Protein AF-A0A8S3TTX9-F1 (afdb_monomer_lite)

Foldseek 3Di:
DVVVVCVVCVVVVNNVVVVVVVVCVVVVVDDCLDQVNLQVVQVVQCLVDQALVPRDRPDVSNLVVLLVLCVVPNCVSVDVQQDDAPDPPPPDDPGHGSVPTDTNTSHDDPCSSVVCPDPPPPPPPPPPDDPVQVVVVVVVVPPFDWDDDPPVQFIDGDPDPVDDGDGPCQPDPPPSNVVSVVVVVVVVLVVVVVVDVVDDPDDPVVVVVSVVVVVVVVVVVVVVVVVVVVVVVVVVVVVD

Structure (mmCIF, N/CA/C/O backbone):
data_AF-A0A8S3TTX9-F1
#
_entry.id   AF-A0A8S3TTX9-F1
#
loop_
_atom_site.group_PDB
_atom_site.id
_atom_site.type_symbol
_atom_site.label_atom_id
_atom_site.label_alt_id
_atom_site.label_comp_id
_atom_site.label_asym_id
_atom_site.label_entity_id
_atom_site.label_seq_id
_atom_site.pdbx_PDB_ins_code
_atom_site.Cartn_x
_atom_site.Cartn_y
_atom_site.Cartn_z
_atom_site.occupancy
_atom_site.B_iso_or_equiv
_atom_site.auth_seq_id
_atom_site.auth_comp_id
_atom_site.auth_asym_id
_atom_site.auth_atom_id
_atom_site.pdbx_PDB_model_num
ATOM 1 N N . MET A 1 1 ? 20.268 -3.077 -21.722 1.00 73.31 1 MET A N 1
ATOM 2 C CA . MET A 1 1 ? 19.425 -2.807 -20.533 1.00 73.31 1 MET A CA 1
ATOM 3 C C . MET A 1 1 ? 18.549 -1.572 -20.687 1.00 73.31 1 MET A C 1
ATOM 5 O O . MET A 1 1 ? 17.348 -1.749 -20.810 1.00 73.31 1 MET A O 1
ATOM 9 N N . LEU A 1 2 ? 19.069 -0.334 -20.688 1.00 87.19 2 LEU A N 1
ATOM 10 C CA . LEU A 1 2 ? 18.192 0.851 -20.776 1.00 87.19 2 LEU A CA 1
ATOM 11 C C . LEU A 1 2 ? 17.358 0.914 -22.079 1.00 87.19 2 LEU A C 1
ATOM 13 O O . LEU A 1 2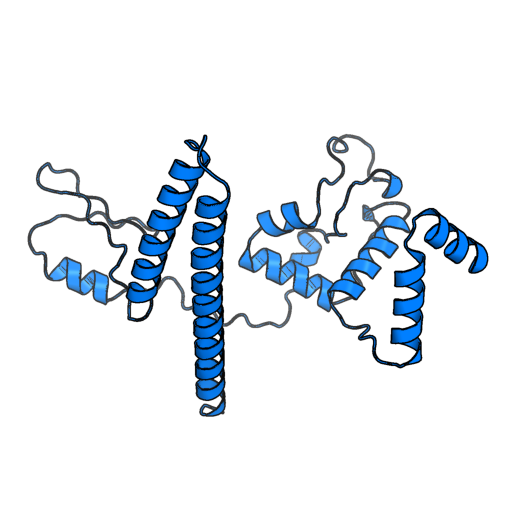 ? 16.161 1.183 -21.982 1.00 87.19 2 LEU A O 1
ATOM 17 N N . PRO A 1 3 ? 17.911 0.598 -23.272 1.00 92.44 3 PRO A N 1
ATOM 18 C CA . PRO A 1 3 ? 17.113 0.524 -24.500 1.00 92.44 3 PRO A CA 1
ATOM 19 C C . PRO A 1 3 ? 15.978 -0.505 -24.419 1.00 92.44 3 PRO A C 1
ATOM 21 O O . PRO A 1 3 ? 14.862 -0.222 -24.849 1.00 92.44 3 PRO A O 1
ATOM 24 N N . ASP A 1 4 ? 16.238 -1.658 -23.799 1.00 94.94 4 ASP A N 1
ATOM 25 C CA . ASP A 1 4 ? 15.260 -2.742 -23.638 1.00 94.94 4 ASP A CA 1
ATOM 26 C C . ASP A 1 4 ? 14.130 -2.338 -22.685 1.00 94.94 4 ASP A C 1
ATOM 28 O O . ASP A 1 4 ? 12.959 -2.595 -22.958 1.00 94.94 4 ASP A O 1
ATOM 32 N N . VAL A 1 5 ? 14.461 -1.629 -21.598 1.00 93.19 5 VAL A N 1
ATOM 33 C CA . VAL A 1 5 ? 13.476 -1.053 -20.671 1.00 93.19 5 VAL A CA 1
ATOM 34 C C . VAL A 1 5 ? 12.604 -0.028 -21.394 1.00 93.19 5 VAL A C 1
ATOM 36 O O . VAL A 1 5 ? 11.379 -0.104 -21.327 1.00 93.19 5 VAL A O 1
ATOM 39 N N . VAL A 1 6 ? 13.208 0.902 -22.139 1.00 94.81 6 VAL A N 1
ATOM 40 C CA . VAL A 1 6 ? 12.460 1.897 -22.924 1.00 94.81 6 VAL A CA 1
ATOM 41 C C . VAL A 1 6 ? 11.546 1.214 -23.943 1.00 94.81 6 VAL A C 1
ATOM 43 O O . VAL A 1 6 ? 10.381 1.595 -24.078 1.00 94.81 6 VAL A O 1
ATOM 46 N N . HIS A 1 7 ? 12.039 0.182 -24.630 1.00 96.06 7 HIS A N 1
ATOM 47 C CA . HIS A 1 7 ? 11.247 -0.597 -25.576 1.00 96.06 7 HIS A CA 1
ATOM 48 C C . HIS A 1 7 ? 10.064 -1.300 -24.891 1.00 96.06 7 HIS A C 1
ATOM 50 O O . HIS A 1 7 ? 8.934 -1.196 -25.370 1.00 96.06 7 HIS A O 1
ATOM 56 N N . ALA A 1 8 ? 10.280 -1.935 -23.735 1.00 96.25 8 ALA A N 1
ATOM 57 C CA . ALA A 1 8 ? 9.222 -2.581 -22.961 1.00 96.25 8 ALA A CA 1
ATOM 58 C C . ALA A 1 8 ? 8.143 -1.583 -22.502 1.00 96.25 8 ALA A C 1
ATOM 60 O O . ALA A 1 8 ? 6.950 -1.853 -22.649 1.00 96.25 8 ALA A O 1
ATOM 61 N N . PHE A 1 9 ? 8.531 -0.404 -22.009 1.00 96.25 9 PHE A N 1
ATOM 62 C CA . PHE A 1 9 ? 7.579 0.640 -21.615 1.00 96.25 9 PHE A CA 1
ATOM 63 C C . PHE A 1 9 ? 6.798 1.202 -22.808 1.00 96.25 9 PHE A C 1
ATOM 65 O O . PHE A 1 9 ? 5.604 1.473 -22.675 1.00 96.25 9 PHE A O 1
ATOM 72 N N . ARG A 1 10 ? 7.429 1.343 -23.983 1.00 96.50 10 ARG A N 1
ATOM 73 C CA . ARG A 1 10 ? 6.728 1.724 -25.222 1.00 96.50 10 ARG A CA 1
ATOM 74 C C . ARG A 1 10 ? 5.710 0.670 -25.639 1.00 96.50 10 ARG A C 1
ATOM 76 O O . ARG A 1 10 ? 4.560 1.020 -25.870 1.00 96.50 10 ARG A O 1
ATOM 83 N N . LYS A 1 11 ? 6.104 -0.607 -25.667 1.00 97.75 11 LYS A N 1
ATOM 84 C CA . LYS A 1 11 ? 5.226 -1.729 -26.040 1.00 97.75 11 LYS A CA 1
ATOM 85 C C . LYS A 1 11 ? 3.969 -1.814 -25.165 1.00 97.75 11 LYS A C 1
ATOM 87 O O . LYS A 1 11 ? 2.925 -2.239 -25.643 1.00 97.75 11 LYS A O 1
ATOM 92 N N . ASN A 1 12 ? 4.066 -1.394 -23.904 1.00 97.06 12 ASN A N 1
ATOM 93 C CA . ASN A 1 12 ? 2.957 -1.408 -22.948 1.00 97.06 12 ASN A CA 1
ATOM 94 C C . ASN A 1 12 ? 2.228 -0.055 -22.812 1.00 97.06 12 ASN A C 1
ATOM 96 O O . ASN A 1 12 ? 1.405 0.088 -21.916 1.00 97.06 12 ASN A O 1
ATOM 100 N N . ASN A 1 13 ? 2.507 0.942 -23.663 1.00 97.12 13 ASN A N 1
ATOM 101 C CA . ASN A 1 13 ? 1.921 2.293 -23.591 1.00 97.12 13 ASN A CA 1
ATOM 102 C C . ASN A 1 13 ? 2.179 3.039 -22.261 1.00 97.12 13 ASN A C 1
ATOM 104 O O . ASN A 1 13 ? 1.403 3.901 -21.859 1.00 97.12 13 ASN A O 1
ATOM 108 N N . LEU A 1 14 ? 3.292 2.741 -21.582 1.00 96.75 14 LEU A N 1
ATOM 109 C CA . LEU A 1 14 ? 3.663 3.339 -20.291 1.00 96.75 14 LEU A CA 1
ATOM 110 C C . LEU A 1 14 ? 4.833 4.328 -20.383 1.00 96.75 14 LEU A C 1
ATOM 112 O O . LEU A 1 14 ? 5.266 4.873 -19.368 1.00 96.75 14 LEU A O 1
ATOM 116 N N . ILE A 1 15 ? 5.364 4.576 -21.584 1.00 96.12 15 ILE A N 1
ATOM 117 C CA . ILE A 1 15 ? 6.576 5.387 -21.776 1.00 96.12 15 ILE A CA 1
ATOM 118 C C . ILE A 1 15 ? 6.457 6.806 -21.207 1.00 96.12 15 ILE A C 1
ATOM 120 O O . ILE A 1 15 ? 7.432 7.328 -20.671 1.00 96.12 15 ILE A O 1
ATOM 124 N N . ILE A 1 16 ? 5.266 7.411 -21.258 1.00 97.31 16 ILE A N 1
ATOM 125 C CA . ILE A 1 16 ? 5.047 8.758 -20.722 1.00 97.31 16 ILE A CA 1
ATOM 126 C C . ILE A 1 16 ? 5.295 8.815 -19.210 1.00 97.31 16 ILE A C 1
ATOM 128 O O . ILE A 1 16 ? 5.949 9.738 -18.734 1.00 97.31 16 ILE A O 1
ATOM 132 N N . TYR A 1 17 ? 4.882 7.788 -18.463 1.00 95.25 17 TYR A N 1
ATOM 133 C CA . TYR A 1 17 ? 5.095 7.717 -17.017 1.00 95.25 17 TYR A CA 1
ATOM 134 C C . TYR A 1 17 ? 6.569 7.526 -16.662 1.00 95.25 17 TYR A C 1
ATOM 136 O O . TYR A 1 17 ? 7.043 8.100 -15.683 1.00 95.25 17 TYR A O 1
ATOM 144 N N . LEU A 1 18 ? 7.312 6.773 -17.480 1.00 94.62 18 LEU A N 1
ATOM 145 C CA . LEU A 1 18 ? 8.757 6.620 -17.310 1.00 94.62 18 LEU A CA 1
ATOM 146 C C . LEU A 1 18 ? 9.482 7.960 -17.500 1.00 94.62 18 LEU A C 1
ATOM 148 O O . LEU A 1 18 ? 10.330 8.321 -16.686 1.00 94.62 18 LEU A O 1
ATOM 152 N N . LEU A 1 19 ? 9.120 8.718 -18.540 1.00 95.25 19 LEU A N 1
ATOM 153 C CA . LEU A 1 19 ? 9.678 10.051 -18.780 1.00 95.25 19 LEU A CA 1
ATOM 154 C C . LEU A 1 19 ? 9.325 11.019 -17.646 1.00 95.25 19 LEU A C 1
ATOM 156 O O . LEU A 1 19 ? 10.213 11.698 -17.138 1.00 95.25 19 LEU A O 1
ATOM 160 N N . MET A 1 20 ? 8.067 11.026 -17.191 1.00 96.94 20 MET A N 1
ATOM 161 C CA . MET A 1 20 ? 7.637 11.835 -16.046 1.00 96.94 20 MET A CA 1
ATOM 162 C C . MET A 1 20 ? 8.441 11.508 -14.785 1.00 96.94 20 MET A C 1
ATOM 164 O O . MET A 1 20 ? 8.884 12.426 -14.097 1.00 96.94 20 MET A O 1
ATOM 168 N N . LEU A 1 21 ? 8.667 10.223 -14.493 1.00 94.00 21 LEU A N 1
ATOM 169 C CA . LEU A 1 21 ? 9.481 9.806 -13.354 1.00 94.00 21 LEU A CA 1
ATOM 170 C C . LEU A 1 21 ? 10.912 10.345 -13.471 1.00 94.00 21 LEU A C 1
ATOM 172 O O . LEU A 1 21 ? 11.403 10.959 -12.527 1.00 94.00 21 LEU A O 1
ATOM 176 N N . PHE A 1 22 ? 11.563 10.187 -14.629 1.00 94.94 22 PHE A N 1
ATOM 177 C CA . PHE A 1 22 ? 12.913 10.716 -14.834 1.00 94.94 22 PHE A CA 1
ATOM 178 C C . PHE A 1 22 ? 12.977 12.238 -14.707 1.00 94.94 22 PHE A C 1
ATOM 180 O O . PHE A 1 22 ? 13.903 12.743 -14.080 1.00 94.94 22 PHE A O 1
ATOM 187 N N . THR A 1 23 ? 11.990 12.970 -15.231 1.00 97.25 23 THR A N 1
ATOM 188 C CA . THR A 1 23 ? 11.908 14.428 -15.068 1.00 97.25 23 THR A CA 1
ATOM 189 C C . THR A 1 23 ? 11.727 14.830 -13.604 1.00 97.25 23 THR A C 1
ATOM 191 O O . THR A 1 23 ? 12.364 15.773 -13.139 1.00 97.25 23 THR A O 1
ATOM 194 N N . LEU A 1 24 ? 10.882 14.130 -12.844 1.00 96.69 24 LEU A N 1
ATOM 195 C CA . LEU A 1 24 ? 10.688 14.416 -11.419 1.00 96.69 24 LEU A CA 1
ATOM 196 C C . LEU A 1 24 ? 11.960 14.147 -10.607 1.00 96.69 24 LEU A C 1
ATOM 198 O O . LEU A 1 24 ? 12.286 14.925 -9.711 1.00 96.69 24 LEU A O 1
ATOM 202 N N . ILE A 1 25 ? 12.693 13.082 -10.940 1.00 95.31 25 ILE A N 1
ATOM 203 C CA . ILE A 1 25 ? 13.971 12.749 -10.302 1.00 95.31 25 ILE A CA 1
ATOM 204 C C . ILE A 1 25 ? 15.040 13.786 -10.662 1.00 95.31 25 ILE A C 1
ATOM 206 O O . ILE A 1 25 ? 15.687 14.320 -9.765 1.00 95.31 25 ILE A O 1
ATOM 210 N N . SER A 1 26 ? 15.204 14.121 -11.946 1.00 95.62 26 SER A N 1
ATOM 211 C CA . SER A 1 26 ? 16.239 15.064 -12.398 1.00 95.62 26 SER A CA 1
ATOM 212 C C . SER A 1 26 ? 16.021 16.485 -11.882 1.00 95.62 26 SER A C 1
ATOM 214 O O . SER A 1 26 ? 16.981 17.222 -11.680 1.00 95.62 26 SER A O 1
ATOM 216 N N . THR A 1 27 ? 14.768 16.861 -11.623 1.00 96.81 27 THR A N 1
ATOM 217 C CA . THR A 1 27 ? 14.408 18.161 -11.040 1.00 96.81 27 THR A CA 1
ATOM 218 C C . THR A 1 27 ? 14.355 18.157 -9.509 1.00 96.81 27 THR A C 1
ATOM 220 O O . THR A 1 27 ? 13.927 19.152 -8.928 1.00 96.81 27 THR A O 1
ATOM 223 N N . ALA A 1 28 ? 14.761 17.062 -8.850 1.00 94.75 28 ALA A N 1
ATOM 224 C CA . ALA A 1 28 ? 14.702 16.879 -7.395 1.00 94.75 28 ALA A CA 1
ATOM 225 C C . ALA A 1 28 ? 13.302 17.118 -6.784 1.00 94.75 28 ALA A C 1
ATOM 227 O O . ALA A 1 28 ? 13.168 17.470 -5.614 1.00 94.75 28 ALA A O 1
ATOM 228 N N . LYS A 1 29 ? 12.240 16.916 -7.577 1.00 95.38 29 LYS A N 1
ATOM 229 C CA . LYS A 1 29 ? 10.837 17.051 -7.147 1.00 95.38 29 LYS A CA 1
ATOM 230 C C . LYS A 1 29 ? 10.242 15.739 -6.641 1.00 95.38 29 LYS A C 1
ATOM 232 O O . LYS A 1 29 ? 9.138 15.743 -6.099 1.00 95.38 29 LYS A O 1
ATOM 237 N N . PHE A 1 30 ? 10.928 14.619 -6.857 1.00 95.12 30 PHE A N 1
ATOM 238 C CA . PHE A 1 30 ? 10.462 13.306 -6.431 1.00 95.12 30 PHE A CA 1
ATOM 239 C C . PHE A 1 30 ? 10.885 12.994 -4.992 1.00 95.12 30 PHE A C 1
ATOM 241 O O . PHE A 1 30 ? 12.075 12.965 -4.681 1.00 95.12 30 PHE A O 1
ATOM 248 N N . ASP A 1 31 ? 9.914 12.708 -4.125 1.00 94.25 31 ASP A N 1
ATOM 249 C CA . ASP A 1 31 ? 10.181 12.261 -2.759 1.00 94.25 31 ASP A CA 1
ATOM 250 C C . ASP A 1 31 ? 10.371 10.739 -2.712 1.00 94.25 31 ASP A C 1
ATOM 252 O O . ASP A 1 31 ? 9.413 9.965 -2.762 1.00 94.25 31 ASP A O 1
ATOM 256 N N . PHE A 1 32 ? 11.622 10.304 -2.567 1.00 93.69 32 PHE A N 1
ATOM 257 C CA . PHE A 1 32 ? 11.975 8.889 -2.432 1.00 93.69 32 PHE A CA 1
ATOM 258 C C . PHE A 1 32 ? 11.501 8.255 -1.115 1.00 93.69 32 PHE A C 1
ATOM 260 O O . PHE A 1 32 ? 11.532 7.032 -0.998 1.00 93.69 32 PHE A O 1
ATOM 267 N N . LYS A 1 33 ? 11.044 9.048 -0.136 1.00 94.19 33 LYS A N 1
ATOM 268 C CA . LYS A 1 33 ? 10.428 8.551 1.105 1.00 94.19 33 LYS A CA 1
ATOM 269 C C . LYS A 1 33 ? 8.912 8.394 0.992 1.00 94.19 33 LYS A C 1
ATOM 271 O O . LYS A 1 33 ? 8.268 7.946 1.940 1.00 94.19 33 LYS A O 1
ATOM 276 N N . ASN A 1 34 ? 8.326 8.732 -0.157 1.00 95.25 34 ASN A N 1
ATOM 277 C CA . ASN A 1 34 ? 6.901 8.565 -0.382 1.00 95.25 34 ASN A CA 1
ATOM 278 C C . ASN A 1 34 ? 6.490 7.089 -0.235 1.00 95.25 34 ASN A C 1
ATOM 280 O O . ASN A 1 34 ? 7.051 6.205 -0.884 1.00 95.25 34 ASN A O 1
ATOM 284 N N . ILE A 1 35 ? 5.459 6.826 0.572 1.00 95.44 35 ILE A N 1
ATOM 285 C CA . ILE A 1 35 ? 5.035 5.456 0.880 1.00 95.44 35 ILE A CA 1
ATOM 286 C C . ILE A 1 35 ? 4.641 4.648 -0.363 1.00 95.44 35 ILE A C 1
ATOM 288 O O . ILE A 1 35 ? 4.984 3.473 -0.453 1.00 95.44 35 ILE A O 1
ATOM 292 N N . CYS A 1 36 ? 3.990 5.256 -1.358 1.00 95.44 36 CYS A N 1
ATOM 293 C CA . CYS A 1 36 ? 3.607 4.553 -2.584 1.00 95.44 36 CYS A CA 1
ATOM 294 C C . CYS A 1 36 ? 4.839 4.108 -3.380 1.00 95.44 36 CYS A C 1
ATOM 296 O O . CYS A 1 36 ? 4.857 3.007 -3.927 1.00 95.44 36 CYS A O 1
ATOM 298 N N . PHE A 1 37 ? 5.881 4.942 -3.412 1.00 95.50 37 PHE A N 1
ATOM 299 C CA . PHE A 1 37 ? 7.139 4.603 -4.067 1.00 95.50 37 PHE A CA 1
ATOM 300 C C . PHE A 1 37 ? 7.891 3.492 -3.328 1.00 95.50 37 PHE A C 1
ATOM 302 O O . PHE A 1 37 ? 8.378 2.555 -3.960 1.00 95.50 37 PHE A O 1
ATOM 309 N N . LEU A 1 38 ? 7.946 3.551 -1.996 1.00 96.25 38 LEU A N 1
ATOM 310 C CA . LEU A 1 38 ? 8.584 2.505 -1.195 1.00 96.25 38 LEU A CA 1
ATOM 311 C C . LEU A 1 38 ? 7.854 1.159 -1.337 1.00 96.25 38 LEU A C 1
ATOM 313 O O . LEU A 1 38 ? 8.496 0.131 -1.539 1.00 96.25 38 LEU A O 1
ATOM 317 N N . LEU A 1 39 ? 6.516 1.166 -1.342 1.00 95.75 39 LEU A N 1
ATOM 318 C CA . LEU A 1 39 ? 5.708 -0.027 -1.614 1.00 95.75 39 LEU A CA 1
ATOM 319 C C . LEU A 1 39 ? 5.933 -0.569 -3.034 1.00 95.75 39 LEU A C 1
ATOM 321 O O . LEU A 1 39 ? 5.984 -1.783 -3.229 1.00 95.75 39 LEU A O 1
ATOM 325 N N . PHE A 1 40 ? 6.106 0.306 -4.028 1.00 95.25 40 PHE A N 1
ATOM 326 C CA . PHE A 1 40 ? 6.486 -0.109 -5.379 1.00 95.25 40 PHE A CA 1
ATOM 327 C C . PHE A 1 40 ? 7.881 -0.750 -5.407 1.00 95.25 40 PHE A C 1
ATOM 329 O O . PHE A 1 40 ? 8.061 -1.797 -6.026 1.00 95.25 40 PHE A O 1
ATOM 336 N N . CYS A 1 41 ? 8.853 -0.192 -4.682 1.00 95.56 41 CYS A N 1
ATOM 337 C CA . CYS A 1 41 ? 10.174 -0.803 -4.527 1.00 95.56 41 CYS A CA 1
ATOM 338 C C . CYS A 1 41 ? 10.093 -2.206 -3.905 1.00 95.56 41 CYS A C 1
ATOM 340 O O . CYS A 1 41 ? 10.819 -3.105 -4.334 1.00 95.56 41 CYS A O 1
ATOM 342 N N . ASP A 1 42 ? 9.205 -2.421 -2.933 1.00 95.00 42 ASP A N 1
ATOM 343 C CA . ASP A 1 42 ? 8.981 -3.748 -2.351 1.00 95.00 42 ASP A CA 1
ATOM 344 C C . ASP A 1 42 ? 8.377 -4.731 -3.361 1.00 95.00 42 ASP A C 1
ATOM 346 O O . ASP A 1 42 ? 8.760 -5.900 -3.379 1.00 95.00 42 ASP A O 1
ATOM 350 N N . ILE A 1 43 ? 7.489 -4.273 -4.250 1.00 94.62 43 ILE A N 1
ATOM 351 C CA . ILE A 1 43 ? 6.990 -5.090 -5.366 1.00 94.62 43 ILE A CA 1
ATOM 352 C C . ILE A 1 43 ? 8.149 -5.481 -6.289 1.00 94.62 43 ILE A C 1
ATOM 354 O O . ILE A 1 43 ? 8.304 -6.660 -6.599 1.00 94.62 43 ILE A O 1
ATOM 358 N N . LEU A 1 44 ? 8.998 -4.530 -6.695 1.00 93.69 44 LEU A N 1
ATOM 359 C CA . LEU A 1 44 ? 10.153 -4.829 -7.550 1.00 93.69 44 LEU A CA 1
ATOM 360 C C . LEU A 1 44 ? 11.079 -5.870 -6.912 1.00 93.69 44 LEU A C 1
ATOM 362 O O . LEU A 1 44 ? 11.494 -6.817 -7.581 1.00 93.69 44 LEU A O 1
ATOM 366 N N . ARG A 1 45 ? 11.363 -5.739 -5.609 1.00 93.44 45 ARG A N 1
ATOM 367 C CA . ARG A 1 45 ? 12.143 -6.733 -4.857 1.00 93.44 45 ARG A CA 1
ATOM 368 C C . ARG A 1 45 ? 11.455 -8.089 -4.846 1.00 93.44 45 ARG A C 1
ATOM 370 O O . ARG A 1 45 ? 12.116 -9.082 -5.117 1.00 93.44 45 ARG A O 1
ATOM 377 N N . TYR A 1 46 ? 10.150 -8.130 -4.581 1.00 92.38 46 TYR A N 1
ATOM 378 C CA . TYR A 1 46 ? 9.381 -9.371 -4.555 1.00 92.38 46 TYR A CA 1
ATOM 379 C C . TYR A 1 46 ? 9.543 -10.154 -5.865 1.00 92.38 46 TYR A C 1
ATOM 381 O O . TYR A 1 46 ? 9.928 -11.320 -5.827 1.00 92.38 46 TYR A O 1
ATOM 389 N N . TRP A 1 47 ? 9.366 -9.501 -7.018 1.00 91.44 47 TRP A N 1
ATOM 390 C CA . TRP A 1 47 ? 9.548 -10.133 -8.335 1.00 91.44 47 TRP A CA 1
ATOM 391 C C . TRP A 1 47 ? 11.003 -10.465 -8.682 1.00 91.44 47 TRP A C 1
ATOM 393 O O . TRP A 1 47 ? 11.238 -11.289 -9.558 1.00 91.44 47 TRP A O 1
ATOM 403 N N . SER A 1 48 ? 11.969 -9.845 -8.004 1.00 91.69 48 SER A N 1
ATOM 404 C CA . SER A 1 48 ? 13.400 -10.099 -8.209 1.00 91.69 48 SER A CA 1
ATOM 405 C C . SER A 1 48 ? 13.950 -11.219 -7.317 1.00 91.69 48 SER A C 1
ATOM 407 O O . SER A 1 48 ? 15.116 -11.577 -7.449 1.00 91.69 48 SER A O 1
ATOM 409 N N . THR A 1 49 ? 13.162 -11.742 -6.371 1.00 89.62 49 THR A N 1
ATOM 410 C CA . THR A 1 49 ? 13.596 -12.838 -5.490 1.00 89.62 49 THR A CA 1
ATOM 411 C C . THR A 1 49 ? 13.341 -14.201 -6.126 1.00 89.62 49 THR A C 1
ATOM 413 O O . THR A 1 49 ? 12.343 -14.389 -6.810 1.00 89.62 49 THR A O 1
ATOM 416 N N . ASP A 1 50 ? 14.193 -15.191 -5.845 1.00 86.81 50 ASP A N 1
ATOM 417 C CA . ASP A 1 50 ? 13.935 -16.565 -6.310 1.00 86.81 50 ASP A CA 1
ATOM 418 C C . ASP A 1 50 ? 12.717 -17.181 -5.610 1.00 86.81 50 ASP A C 1
ATOM 420 O O . ASP A 1 50 ? 11.997 -17.993 -6.175 1.00 86.81 50 ASP A O 1
ATOM 424 N N . SER A 1 51 ? 12.506 -16.825 -4.341 1.00 86.00 51 SER A N 1
ATOM 425 C CA . SER A 1 51 ? 11.416 -17.343 -3.520 1.00 86.00 51 SER A CA 1
ATOM 426 C C . SER A 1 51 ? 10.836 -16.234 -2.667 1.00 86.00 51 SER A C 1
ATOM 428 O O . SER A 1 51 ? 11.581 -15.504 -2.004 1.00 86.00 51 SER A O 1
ATOM 430 N N . THR A 1 52 ? 9.509 -16.182 -2.568 1.00 83.94 52 THR A N 1
ATOM 431 C CA . THR A 1 52 ? 8.822 -15.200 -1.720 1.00 83.94 52 THR A CA 1
ATOM 432 C C . THR A 1 52 ? 9.215 -15.319 -0.245 1.00 83.94 52 THR A C 1
ATOM 434 O O . THR A 1 52 ? 9.112 -14.345 0.495 1.00 83.94 52 THR A O 1
ATOM 437 N N . SER A 1 53 ? 9.667 -16.497 0.208 1.00 81.56 53 SER A N 1
ATOM 438 C CA . SER A 1 53 ? 10.136 -16.716 1.586 1.00 81.56 53 SER A CA 1
ATOM 439 C C . SER A 1 53 ? 11.451 -15.991 1.904 1.00 81.56 53 SER A C 1
ATOM 441 O O . SER A 1 53 ? 11.726 -15.694 3.067 1.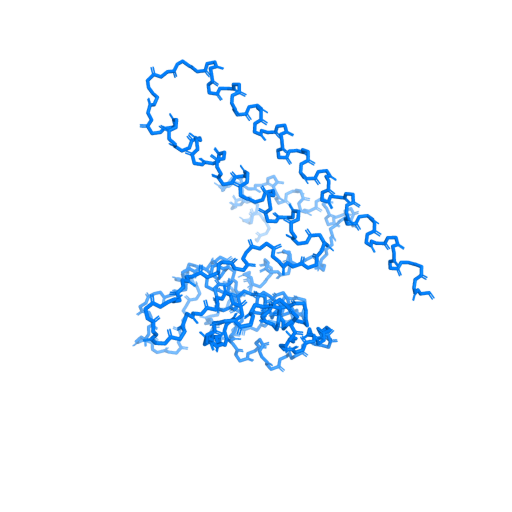00 81.56 53 SER A O 1
ATOM 443 N N . LYS A 1 54 ? 12.244 -15.645 0.880 1.00 83.88 54 LYS A N 1
ATOM 444 C CA . LYS A 1 54 ? 13.487 -14.868 1.014 1.00 83.88 54 LYS A CA 1
ATOM 445 C C . LYS A 1 54 ? 13.251 -13.354 1.022 1.00 83.88 54 LYS A C 1
ATOM 447 O O . LYS A 1 54 ? 14.203 -12.599 1.209 1.00 83.88 54 LYS A O 1
ATOM 452 N N . MET A 1 55 ? 12.012 -12.899 0.831 1.00 87.62 55 MET A N 1
ATOM 453 C CA . MET A 1 55 ? 11.686 -11.476 0.808 1.00 87.62 55 MET A CA 1
ATOM 454 C C . MET A 1 55 ? 12.074 -10.800 2.133 1.00 87.62 55 MET A C 1
ATOM 456 O O . MET A 1 55 ? 11.842 -11.328 3.227 1.00 87.62 55 MET A O 1
ATOM 460 N N . ARG A 1 56 ? 12.678 -9.616 2.026 1.00 87.38 56 ARG A N 1
ATOM 461 C CA . ARG A 1 56 ? 13.052 -8.750 3.149 1.00 87.38 56 ARG A CA 1
ATOM 462 C C . ARG A 1 56 ? 12.475 -7.363 2.910 1.00 87.38 56 ARG A C 1
ATOM 464 O O . ARG A 1 56 ? 12.449 -6.899 1.773 1.00 87.38 56 ARG A O 1
ATOM 471 N N . TYR A 1 57 ? 12.050 -6.715 3.988 1.00 88.56 57 TYR A N 1
ATOM 472 C CA . TYR A 1 57 ? 11.406 -5.401 3.962 1.00 88.56 57 TYR A CA 1
ATOM 473 C C . TYR A 1 57 ? 12.332 -4.384 4.627 1.00 88.56 57 TYR A C 1
ATOM 475 O O . TYR A 1 57 ? 12.319 -4.279 5.852 1.00 88.56 57 TYR A O 1
ATOM 483 N N . PRO A 1 58 ? 13.185 -3.685 3.863 1.00 87.19 58 PRO A N 1
ATOM 484 C CA . PRO A 1 58 ? 14.234 -2.843 4.436 1.00 87.19 58 PRO A CA 1
ATOM 485 C C . PRO A 1 58 ? 13.721 -1.485 4.926 1.00 87.19 58 PRO A C 1
ATOM 487 O O . PRO A 1 58 ? 14.387 -0.832 5.724 1.00 87.19 58 PRO A O 1
ATOM 490 N N . PHE A 1 59 ? 12.563 -1.038 4.440 1.00 90.31 59 PHE A N 1
ATOM 491 C CA . PHE A 1 59 ? 12.047 0.299 4.710 1.00 90.31 59 PHE A CA 1
ATOM 492 C C . PHE A 1 59 ? 11.118 0.285 5.924 1.00 90.31 59 PHE A C 1
ATOM 494 O O . PHE A 1 59 ? 10.054 -0.338 5.884 1.00 90.31 59 PHE A O 1
ATOM 501 N N . LYS A 1 60 ? 11.477 1.010 6.988 1.00 88.31 60 LYS A N 1
ATOM 502 C CA . LYS A 1 60 ? 10.653 1.106 8.206 1.00 88.31 60 LYS A CA 1
ATOM 503 C C . LYS A 1 60 ? 9.277 1.706 7.915 1.00 88.31 60 LYS A C 1
ATOM 505 O O . LYS A 1 60 ? 8.287 1.279 8.494 1.00 88.31 60 LYS A O 1
ATOM 510 N N . GLU A 1 61 ? 9.194 2.640 6.977 1.00 90.81 61 GLU A N 1
ATOM 511 C CA . GLU A 1 61 ? 7.968 3.322 6.558 1.00 90.81 61 GLU A CA 1
ATOM 512 C C . GLU A 1 61 ? 6.947 2.346 5.952 1.00 90.81 61 GLU A C 1
ATOM 514 O O . GLU A 1 61 ? 5.746 2.448 6.204 1.00 90.81 61 GLU A O 1
ATOM 519 N N . THR A 1 62 ? 7.412 1.349 5.193 1.00 92.81 62 THR A N 1
ATOM 520 C CA . THR A 1 62 ? 6.533 0.306 4.633 1.00 92.81 62 THR A CA 1
ATOM 521 C C . THR A 1 62 ? 6.004 -0.608 5.730 1.00 92.81 62 THR A C 1
ATOM 523 O O . THR A 1 62 ? 4.808 -0.893 5.779 1.00 92.81 62 THR A O 1
ATOM 526 N N . GLN A 1 63 ? 6.865 -1.000 6.672 1.00 89.81 63 GLN A N 1
ATOM 527 C CA . GLN A 1 63 ? 6.470 -1.785 7.838 1.00 89.81 63 GLN A CA 1
ATOM 528 C C . GLN A 1 63 ? 5.446 -1.015 8.687 1.00 89.81 63 GLN A C 1
ATOM 530 O O . GLN A 1 63 ? 4.429 -1.583 9.082 1.00 89.81 63 GLN A O 1
ATOM 535 N N . GLN A 1 64 ? 5.654 0.295 8.870 1.00 88.56 64 GLN A N 1
ATOM 536 C CA . GLN A 1 64 ? 4.723 1.215 9.528 1.00 88.56 64 GLN A CA 1
ATOM 537 C C . GLN A 1 64 ? 3.359 1.261 8.873 1.00 88.56 64 GLN A C 1
ATOM 539 O O . GLN A 1 64 ? 2.342 1.121 9.553 1.00 88.56 64 GLN A O 1
ATOM 544 N N . PHE A 1 65 ? 3.332 1.418 7.557 1.00 92.38 65 PHE A N 1
ATOM 545 C CA . PHE A 1 65 ? 2.099 1.418 6.790 1.00 92.38 65 PHE A CA 1
ATOM 546 C C . PHE A 1 65 ? 1.311 0.115 6.983 1.00 92.38 65 PHE A C 1
ATOM 548 O O . PHE A 1 65 ? 0.111 0.145 7.273 1.00 92.38 65 PHE A O 1
ATOM 555 N N . TRP A 1 66 ? 1.988 -1.032 6.890 1.00 92.12 66 TRP A N 1
ATOM 556 C CA . TRP A 1 66 ? 1.359 -2.341 7.062 1.00 92.12 66 TRP A CA 1
ATOM 557 C C . TRP A 1 66 ? 0.874 -2.593 8.487 1.00 92.12 66 TRP A C 1
ATOM 559 O O . TRP A 1 66 ? -0.213 -3.149 8.674 1.00 92.12 66 TRP A O 1
ATOM 569 N N . TRP A 1 67 ? 1.656 -2.179 9.481 1.00 89.69 67 TRP A N 1
ATOM 570 C CA . TRP A 1 67 ? 1.283 -2.265 10.885 1.00 89.69 67 TRP A CA 1
ATOM 571 C C . TRP A 1 67 ? 0.065 -1.396 11.192 1.00 89.69 67 TRP A C 1
ATOM 573 O O . TRP A 1 67 ? -0.928 -1.904 11.708 1.00 89.69 67 TRP A O 1
ATOM 583 N N . LEU A 1 68 ? 0.080 -0.122 10.793 1.00 88.56 68 LEU A N 1
ATOM 584 C CA . LEU A 1 68 ? -1.028 0.799 11.037 1.00 88.56 68 LEU A CA 1
ATOM 585 C C . LEU A 1 68 ? -2.317 0.313 10.368 1.00 88.56 68 LEU A C 1
ATOM 587 O O . LEU A 1 68 ? -3.373 0.285 10.997 1.00 88.56 68 LEU A O 1
ATOM 591 N N . GLY A 1 69 ? -2.234 -0.130 9.112 1.00 89.44 69 GLY A N 1
ATOM 592 C CA . GLY A 1 69 ? -3.391 -0.682 8.414 1.00 89.44 69 GLY A CA 1
ATOM 593 C C . GLY A 1 69 ? -3.937 -1.948 9.083 1.00 89.44 69 GLY A C 1
ATOM 594 O O . GLY A 1 69 ? -5.152 -2.128 9.159 1.00 89.44 69 GLY A O 1
ATOM 595 N N . LYS A 1 70 ? -3.066 -2.795 9.649 1.00 87.50 70 LYS A N 1
ATOM 596 C CA . LYS A 1 70 ? -3.481 -3.940 10.470 1.00 87.50 70 LYS A CA 1
ATOM 597 C C . LYS A 1 70 ? -4.145 -3.497 11.778 1.00 87.50 70 LYS A C 1
ATOM 599 O O . LYS A 1 70 ? -5.123 -4.116 12.171 1.00 87.50 70 LYS A O 1
ATOM 604 N N . ILE A 1 71 ? -3.651 -2.470 12.463 1.00 85.25 71 ILE A N 1
ATOM 605 C CA . ILE A 1 71 ? -4.276 -1.993 13.706 1.00 85.25 71 ILE A CA 1
ATOM 606 C C . ILE A 1 71 ? -5.671 -1.417 13.433 1.00 85.25 71 ILE A C 1
ATOM 608 O O . ILE A 1 71 ? -6.615 -1.752 14.139 1.00 85.25 71 ILE A O 1
ATOM 612 N N . LEU A 1 72 ? -5.818 -0.604 12.384 1.00 83.56 72 LEU A N 1
ATOM 613 C CA . LEU A 1 72 ? -7.075 0.088 12.078 1.00 83.56 72 LEU A CA 1
ATOM 614 C C . LEU A 1 72 ? -8.150 -0.822 11.468 1.00 83.56 72 LEU A C 1
ATOM 616 O O . LEU A 1 72 ? -9.338 -0.621 11.700 1.00 83.56 72 LEU A O 1
ATOM 620 N N . PHE A 1 73 ? -7.747 -1.804 10.660 1.00 86.25 73 PHE A N 1
ATOM 621 C CA . PHE A 1 73 ? -8.669 -2.592 9.831 1.00 86.25 73 PHE A CA 1
ATOM 622 C C . PHE A 1 73 ? -8.452 -4.110 9.954 1.00 86.25 73 PHE A C 1
ATOM 624 O O . PHE A 1 73 ? -9.040 -4.899 9.202 1.00 86.25 73 PHE A O 1
ATOM 631 N N . HIS A 1 74 ? -7.599 -4.536 10.888 1.00 84.81 74 HIS A N 1
ATOM 632 C CA . HIS A 1 74 ? -7.250 -5.933 11.146 1.00 84.81 74 HIS A CA 1
ATOM 633 C C . HIS A 1 74 ? -6.766 -6.668 9.883 1.00 84.81 74 HIS A C 1
ATOM 635 O O . HIS A 1 74 ? -6.181 -6.091 8.963 1.00 84.81 74 HIS A O 1
ATOM 641 N N . GLY A 1 75 ? -6.994 -7.981 9.822 1.00 80.94 75 GLY A N 1
ATOM 642 C CA . GLY A 1 75 ? -6.592 -8.805 8.681 1.00 80.94 75 GLY A CA 1
ATOM 643 C C . GLY A 1 75 ? -7.318 -8.466 7.372 1.00 80.94 75 GLY A C 1
ATOM 644 O O . GLY A 1 75 ? -6.856 -8.877 6.309 1.00 80.94 75 GLY A O 1
ATOM 645 N N . ARG A 1 76 ? -8.430 -7.712 7.405 1.00 86.06 76 ARG A N 1
ATOM 646 C CA . ARG A 1 76 ? -9.186 -7.352 6.190 1.00 86.06 76 ARG A CA 1
ATOM 647 C C . ARG A 1 76 ? -8.370 -6.442 5.279 1.00 86.06 76 ARG A C 1
ATOM 649 O O . ARG A 1 76 ? -8.313 -6.697 4.080 1.00 86.06 76 ARG A O 1
ATOM 656 N N . PHE A 1 77 ? -7.684 -5.453 5.850 1.00 89.88 77 PHE A N 1
ATOM 657 C CA . PHE A 1 77 ? -6.791 -4.574 5.093 1.00 89.88 77 PHE A CA 1
ATOM 658 C C . PHE A 1 77 ? -5.677 -5.354 4.408 1.00 89.88 77 PHE A C 1
ATOM 660 O O . PHE A 1 77 ? -5.438 -5.184 3.220 1.00 89.88 77 PHE A O 1
ATOM 667 N N . GLN A 1 78 ? -5.052 -6.278 5.130 1.00 86.06 78 GLN A N 1
ATOM 668 C CA . GLN A 1 78 ? -3.974 -7.097 4.589 1.00 86.06 78 GLN A CA 1
ATOM 669 C C . GLN A 1 78 ? -4.445 -7.990 3.435 1.00 86.06 78 GLN A C 1
ATOM 671 O O . GLN A 1 78 ? -3.764 -8.077 2.415 1.00 86.06 78 GLN A O 1
ATOM 676 N N . ARG A 1 79 ? -5.623 -8.615 3.554 1.00 84.44 79 ARG A N 1
ATOM 677 C CA . ARG A 1 79 ? -6.215 -9.420 2.470 1.00 84.44 79 ARG A CA 1
ATOM 678 C C . ARG A 1 79 ? -6.551 -8.568 1.249 1.00 84.44 79 ARG A C 1
ATOM 680 O O . ARG A 1 79 ? -6.179 -8.933 0.141 1.00 84.44 79 ARG A O 1
ATOM 687 N N . PHE A 1 80 ? -7.201 -7.425 1.458 1.00 88.88 80 PHE A N 1
ATOM 688 C CA . PHE A 1 80 ? -7.586 -6.520 0.378 1.00 88.88 80 PHE A CA 1
ATOM 689 C C . PHE A 1 80 ? -6.363 -5.967 -0.364 1.00 88.88 80 PHE A C 1
ATOM 691 O O . PHE A 1 80 ? -6.264 -6.061 -1.586 1.00 88.88 80 PHE A O 1
ATOM 698 N N . MET A 1 81 ? -5.393 -5.447 0.387 1.00 91.75 81 MET A N 1
ATOM 699 C CA . MET A 1 81 ? -4.220 -4.793 -0.179 1.00 91.75 81 MET A CA 1
ATOM 700 C C . MET A 1 81 ? -3.210 -5.781 -0.753 1.00 91.75 81 MET A C 1
ATOM 702 O O . MET A 1 81 ? -2.554 -5.452 -1.726 1.00 91.75 81 MET A O 1
ATOM 706 N N . SER A 1 82 ? -3.043 -6.985 -0.204 1.00 86.06 82 SER A N 1
ATOM 707 C CA . SER A 1 82 ? -2.067 -7.927 -0.779 1.00 86.06 82 SER A CA 1
ATOM 708 C C . SER A 1 82 ? -2.554 -8.611 -2.057 1.00 86.06 82 SER A C 1
ATOM 710 O O . SER A 1 82 ? -1.727 -9.039 -2.862 1.00 86.06 82 SER A O 1
ATOM 712 N N . GLY A 1 83 ? -3.867 -8.649 -2.291 1.00 84.94 83 GLY A N 1
ATOM 713 C CA . GLY A 1 83 ? -4.458 -9.337 -3.434 1.00 84.94 83 GLY A CA 1
ATOM 714 C C . GLY A 1 83 ? -4.483 -10.857 -3.260 1.00 84.94 83 GLY A C 1
ATOM 715 O O . GLY A 1 83 ? -4.287 -11.393 -2.165 1.00 84.94 83 GLY A O 1
ATOM 716 N N . TYR A 1 84 ? -4.751 -11.565 -4.355 1.00 74.94 84 TYR A N 1
ATOM 717 C CA . TYR A 1 84 ? -4.867 -13.022 -4.355 1.00 74.94 84 TYR A CA 1
ATOM 718 C C . TYR A 1 84 ? -3.467 -13.655 -4.377 1.00 74.94 84 TYR A C 1
ATOM 720 O O . TYR A 1 84 ? -2.905 -13.982 -5.424 1.00 74.94 84 TYR A O 1
ATOM 728 N N . LYS A 1 85 ? -2.874 -13.813 -3.188 1.00 69.56 85 LYS A N 1
ATOM 729 C CA . LYS A 1 85 ? -1.659 -14.624 -3.015 1.00 69.56 85 LYS A CA 1
ATOM 730 C C . LYS A 1 85 ? -1.939 -16.065 -3.443 1.00 69.56 85 LYS A C 1
ATOM 732 O O . LYS A 1 85 ? -3.083 -16.493 -3.346 1.00 69.56 85 LYS A O 1
ATOM 737 N N . HIS A 1 86 ? -0.899 -16.778 -3.887 1.00 60.75 86 HIS A N 1
ATOM 738 C CA . HIS A 1 86 ? -0.924 -18.155 -4.408 1.00 60.75 86 HIS A CA 1
ATOM 739 C C . HIS A 1 86 ? -2.051 -19.028 -3.828 1.00 60.75 86 HIS A C 1
ATOM 741 O O . HIS A 1 86 ? -1.881 -19.719 -2.822 1.00 60.75 86 HIS A O 1
ATOM 747 N N . ALA A 1 87 ? -3.222 -18.991 -4.458 1.00 50.75 87 ALA A N 1
ATOM 748 C CA . ALA A 1 87 ? -4.334 -19.825 -4.051 1.00 50.75 87 ALA A CA 1
ATOM 749 C C . ALA A 1 87 ? -4.010 -21.264 -4.449 1.00 50.75 87 ALA A C 1
ATOM 751 O O . ALA A 1 87 ? -3.700 -21.528 -5.608 1.00 50.75 87 ALA A O 1
ATOM 752 N N . GLY A 1 88 ? -4.019 -22.177 -3.478 1.00 49.91 88 GLY A N 1
ATOM 753 C CA . GLY A 1 88 ? -3.753 -23.599 -3.712 1.00 49.91 88 GLY A CA 1
ATOM 754 C C . GLY A 1 88 ? -2.285 -24.042 -3.632 1.00 49.91 88 GLY A C 1
ATOM 755 O O . GLY A 1 88 ? -2.029 -25.233 -3.766 1.00 49.91 88 GLY A O 1
ATOM 756 N N . GLN A 1 89 ? -1.315 -23.162 -3.345 1.00 52.47 89 GLN A N 1
ATOM 757 C CA . GLN A 1 89 ? 0.082 -23.580 -3.094 1.00 52.47 89 GLN A CA 1
ATOM 758 C C . GLN A 1 89 ? 0.354 -23.938 -1.620 1.00 52.47 89 GLN A C 1
ATOM 760 O O . GLN A 1 89 ? 1.454 -23.743 -1.112 1.00 52.47 89 GLN A O 1
ATOM 765 N N . SER A 1 90 ? -0.636 -24.486 -0.913 1.00 48.09 90 SER A N 1
ATOM 766 C CA . SER A 1 90 ? -0.440 -25.027 0.439 1.00 48.09 90 SER A CA 1
ATOM 767 C C . SER A 1 90 ? 0.335 -26.353 0.454 1.00 48.09 90 SER A C 1
ATOM 769 O O . SER A 1 90 ? 0.724 -26.800 1.527 1.00 48.09 90 SER A O 1
ATOM 771 N N . ASN A 1 91 ? 0.575 -26.976 -0.710 1.00 46.03 91 ASN A N 1
ATOM 772 C CA . ASN A 1 91 ? 1.001 -28.379 -0.784 1.00 46.03 91 ASN A CA 1
ATOM 773 C C . ASN A 1 91 ? 2.371 -28.633 -1.441 1.00 46.03 91 ASN A C 1
ATOM 775 O O . ASN A 1 91 ? 2.735 -29.793 -1.606 1.00 46.03 91 ASN A O 1
ATOM 779 N N . LEU A 1 92 ? 3.152 -27.614 -1.819 1.00 52.12 92 LEU A N 1
ATOM 780 C CA . LEU A 1 92 ? 4.404 -27.828 -2.564 1.00 52.12 92 LEU A CA 1
ATOM 781 C C . LEU A 1 92 ? 5.577 -27.026 -1.972 1.00 52.12 92 LEU A C 1
ATOM 783 O O . LEU A 1 92 ? 5.743 -25.834 -2.207 1.00 52.12 92 LEU A O 1
ATOM 787 N N . THR A 1 93 ? 6.382 -27.729 -1.169 1.00 54.12 93 THR A N 1
ATOM 788 C CA . THR A 1 93 ? 7.844 -27.564 -1.046 1.00 54.12 93 THR A CA 1
ATOM 789 C C . THR A 1 93 ? 8.398 -26.142 -0.887 1.00 54.12 93 THR A C 1
ATOM 791 O O . THR A 1 93 ? 9.190 -25.748 -1.726 1.00 54.12 93 THR A O 1
ATOM 794 N N . GLY A 1 94 ? 8.056 -25.384 0.169 1.00 60.31 94 GLY A N 1
ATOM 795 C CA . GLY A 1 94 ? 8.862 -24.274 0.753 1.00 60.31 94 GLY A CA 1
ATOM 796 C C . GLY A 1 94 ? 9.377 -23.122 -0.147 1.00 60.31 94 GLY A C 1
ATOM 797 O O . GLY A 1 94 ? 9.987 -22.170 0.350 1.00 60.31 94 GLY A O 1
ATOM 798 N N . TYR A 1 95 ? 9.131 -23.188 -1.448 1.00 70.88 95 TYR A N 1
ATOM 799 C CA . TYR A 1 95 ? 9.689 -22.389 -2.521 1.00 70.88 95 TYR A CA 1
ATOM 800 C C . TYR A 1 95 ? 8.510 -21.923 -3.360 1.00 70.88 95 TYR A C 1
ATOM 802 O O . TYR A 1 95 ? 7.934 -22.662 -4.157 1.00 70.88 95 TYR A O 1
ATOM 810 N N . LEU A 1 96 ? 8.115 -20.684 -3.110 1.00 77.06 96 LEU A N 1
ATOM 811 C CA . LEU A 1 96 ? 7.012 -20.046 -3.802 1.00 77.06 96 LEU A CA 1
ATOM 812 C C . LEU A 1 96 ? 7.641 -19.115 -4.826 1.00 77.06 96 LEU A C 1
ATOM 814 O O . LEU A 1 96 ? 8.286 -18.138 -4.450 1.00 77.06 96 LEU A O 1
ATOM 818 N N . ASN A 1 97 ? 7.501 -19.448 -6.107 1.00 81.75 97 ASN A N 1
ATOM 819 C CA . ASN A 1 97 ? 8.054 -18.641 -7.185 1.00 81.75 97 ASN A CA 1
ATOM 820 C C . ASN A 1 97 ? 7.227 -17.348 -7.336 1.00 81.75 97 ASN A C 1
ATOM 822 O O . ASN A 1 97 ? 6.050 -17.447 -7.719 1.00 81.75 97 ASN A O 1
ATOM 826 N N . PRO A 1 98 ? 7.812 -16.152 -7.115 1.00 84.62 98 PRO A N 1
ATOM 827 C CA . PRO A 1 98 ? 7.102 -14.880 -7.249 1.00 84.62 98 PRO A CA 1
ATOM 828 C C . PRO A 1 98 ? 6.449 -14.690 -8.617 1.00 84.62 98 PRO A C 1
ATOM 830 O O . PRO A 1 98 ? 5.362 -14.126 -8.681 1.00 84.62 98 PRO A O 1
ATOM 833 N N . ALA A 1 99 ? 7.045 -15.246 -9.683 1.00 84.75 99 ALA A N 1
ATOM 834 C CA . ALA A 1 99 ? 6.547 -15.173 -11.058 1.00 84.75 99 ALA A CA 1
ATOM 835 C C . ALA A 1 99 ? 5.096 -15.678 -11.216 1.00 84.75 99 ALA A C 1
ATOM 837 O O . ALA A 1 99 ? 4.378 -15.266 -12.123 1.00 84.75 99 ALA A O 1
ATOM 838 N N . THR A 1 100 ? 4.667 -16.586 -10.334 1.00 82.25 100 THR A N 1
ATOM 839 C CA . THR A 1 100 ? 3.333 -17.211 -10.368 1.00 82.25 100 THR A CA 1
ATOM 840 C C . THR A 1 100 ? 2.307 -16.506 -9.478 1.00 82.25 100 THR A C 1
ATOM 842 O O . THR A 1 100 ? 1.130 -16.870 -9.475 1.00 82.25 100 THR A O 1
ATOM 845 N N . ALA A 1 101 ? 2.733 -15.510 -8.699 1.00 82.69 101 ALA A N 1
ATOM 846 C CA . ALA A 1 101 ? 1.875 -14.805 -7.762 1.00 82.69 101 ALA A CA 1
ATOM 847 C C . ALA A 1 101 ? 1.017 -13.748 -8.468 1.00 82.69 101 ALA A C 1
ATOM 849 O O . ALA A 1 101 ? 1.446 -13.116 -9.428 1.00 82.69 101 ALA A O 1
ATOM 850 N N . ARG A 1 102 ? -0.182 -13.481 -7.945 1.00 84.44 102 ARG A N 1
ATOM 851 C CA . ARG A 1 102 ? -1.005 -12.331 -8.354 1.00 84.44 102 ARG A CA 1
ATOM 852 C C . ARG A 1 102 ? -1.194 -11.387 -7.175 1.00 84.44 102 ARG A C 1
ATOM 854 O O . ARG A 1 102 ? -2.271 -11.294 -6.589 1.00 84.44 102 ARG A O 1
ATOM 861 N N . ILE A 1 103 ? -0.102 -10.726 -6.801 1.00 89.38 103 ILE A N 1
ATOM 862 C CA . ILE A 1 103 ? -0.104 -9.752 -5.709 1.00 89.38 103 ILE A CA 1
ATOM 863 C C . ILE A 1 103 ? -0.409 -8.342 -6.217 1.00 89.38 103 ILE A C 1
ATOM 865 O O . ILE A 1 103 ? 0.023 -7.957 -7.300 1.00 89.38 103 ILE A O 1
ATOM 869 N N . ASN A 1 104 ? -1.103 -7.562 -5.391 1.00 91.62 104 ASN A N 1
ATOM 870 C CA . ASN A 1 104 ? -1.223 -6.113 -5.577 1.00 91.62 104 ASN A CA 1
ATOM 871 C C . ASN A 1 104 ? -0.031 -5.399 -4.926 1.00 91.62 104 ASN A C 1
ATOM 873 O O . ASN A 1 104 ? 0.605 -4.549 -5.539 1.00 91.62 104 ASN A O 1
ATOM 877 N N . PHE A 1 105 ? 0.299 -5.794 -3.692 1.00 94.19 105 PHE A N 1
ATOM 878 C CA . PHE A 1 105 ? 1.454 -5.307 -2.946 1.00 94.19 105 PHE A CA 1
ATOM 879 C C . PHE A 1 105 ? 2.162 -6.456 -2.220 1.00 94.19 105 PHE A C 1
ATOM 881 O O . PHE A 1 105 ? 1.528 -7.411 -1.754 1.00 94.19 105 PHE A O 1
ATOM 888 N N . ALA A 1 106 ? 3.483 -6.338 -2.076 1.00 92.31 106 ALA A N 1
ATOM 889 C CA . ALA A 1 106 ? 4.286 -7.266 -1.290 1.00 92.31 106 ALA A CA 1
ATOM 890 C C . ALA A 1 106 ? 4.041 -7.015 0.208 1.00 92.31 106 ALA A C 1
ATOM 892 O O . ALA A 1 106 ? 4.577 -6.086 0.804 1.00 92.31 106 ALA A O 1
ATOM 893 N N . LEU A 1 107 ? 3.160 -7.819 0.804 1.00 89.38 107 LEU A N 1
ATOM 894 C CA . LEU A 1 107 ? 2.795 -7.727 2.220 1.00 89.38 107 LEU A CA 1
ATOM 895 C C . LEU A 1 107 ? 3.758 -8.567 3.088 1.00 89.38 107 LEU A C 1
ATOM 897 O O . LEU A 1 107 ? 3.818 -9.788 2.866 1.00 89.38 107 LEU A O 1
ATOM 901 N N . PRO A 1 108 ? 4.403 -7.979 4.120 1.00 87.50 108 PRO A N 1
ATOM 902 C CA . PRO A 1 108 ? 5.209 -8.719 5.086 1.00 87.50 108 PRO A CA 1
ATOM 903 C C . PRO A 1 108 ? 4.418 -9.775 5.859 1.00 87.50 108 PRO A C 1
ATOM 905 O O . PRO A 1 108 ? 3.197 -9.698 6.004 1.00 87.50 108 PRO A O 1
ATOM 908 N N . SER A 1 109 ? 5.120 -10.783 6.380 1.00 82.81 109 SER A N 1
ATOM 909 C CA . SER A 1 109 ? 4.483 -11.795 7.227 1.00 82.81 109 SER A CA 1
ATOM 910 C C . SER A 1 109 ? 3.939 -11.170 8.517 1.00 82.81 109 SER A C 1
ATOM 912 O O . SER A 1 109 ? 4.449 -10.158 9.000 1.00 82.81 109 SER A O 1
ATOM 914 N N . HIS A 1 110 ? 2.916 -11.790 9.112 1.00 80.88 110 HIS A N 1
ATOM 915 C CA . HIS A 1 110 ? 2.345 -11.310 10.375 1.00 80.88 110 HIS A CA 1
ATOM 916 C C . HIS A 1 110 ? 3.380 -11.215 11.499 1.00 80.88 110 HIS A C 1
ATOM 918 O O . HIS A 1 110 ? 3.272 -10.315 12.326 1.00 80.88 110 HIS A O 1
ATOM 924 N N . ILE A 1 111 ? 4.362 -12.119 11.495 1.00 80.81 111 ILE A N 1
ATOM 925 C CA . ILE A 1 111 ? 5.481 -12.146 12.437 1.00 80.81 111 ILE A CA 1
ATOM 926 C C . ILE A 1 111 ? 6.291 -10.851 12.305 1.00 80.81 111 ILE A C 1
ATOM 928 O O . ILE A 1 111 ? 6.369 -10.087 13.258 1.00 80.81 111 ILE A O 1
ATOM 932 N N . HIS A 1 112 ? 6.735 -10.511 11.090 1.00 80.88 112 HIS A N 1
ATOM 933 C CA . HIS A 1 112 ? 7.529 -9.299 10.846 1.00 80.88 112 HIS A CA 1
ATOM 934 C C . HIS A 1 112 ? 6.765 -8.003 11.158 1.00 80.88 112 HIS A C 1
ATOM 936 O O . HIS A 1 112 ? 7.355 -7.020 11.589 1.00 80.88 112 HIS A O 1
ATOM 942 N N . ILE A 1 113 ? 5.446 -7.986 10.942 1.00 82.38 113 ILE A N 1
ATOM 943 C CA . ILE A 1 113 ? 4.610 -6.816 11.261 1.00 82.38 113 ILE A CA 1
ATOM 944 C C . ILE A 1 113 ? 4.467 -6.635 12.778 1.00 82.38 113 ILE A C 1
ATOM 946 O O . ILE A 1 113 ? 4.297 -5.515 13.242 1.00 82.38 113 ILE A O 1
ATOM 950 N N . ASN A 1 114 ? 4.508 -7.723 13.549 1.00 77.62 114 ASN A N 1
ATOM 951 C CA . ASN A 1 114 ? 4.342 -7.690 15.001 1.00 77.62 114 ASN A CA 1
ATOM 952 C C . ASN A 1 114 ? 5.663 -7.485 15.757 1.00 77.62 114 ASN A C 1
ATOM 954 O O . ASN A 1 114 ? 5.655 -6.858 16.809 1.00 77.62 114 ASN A O 1
ATOM 958 N N . GLU A 1 115 ? 6.774 -8.015 15.241 1.00 73.56 115 GLU A N 1
ATOM 959 C CA . GLU A 1 115 ? 8.106 -7.949 15.868 1.00 73.56 115 GLU A CA 1
ATOM 960 C C . GLU A 1 115 ? 8.763 -6.570 15.776 1.00 73.56 115 GLU A C 1
ATOM 962 O O . GLU A 1 115 ? 9.713 -6.283 16.501 1.00 73.56 115 GLU A O 1
ATOM 967 N N . HIS A 1 116 ? 8.250 -5.698 14.911 1.00 64.81 116 HIS A N 1
ATOM 968 C CA . HIS A 1 116 ? 8.679 -4.310 14.813 1.00 64.81 116 HIS A CA 1
ATOM 969 C C . HIS A 1 116 ? 7.574 -3.390 15.336 1.00 64.81 116 HIS A C 1
ATOM 971 O O . HIS A 1 116 ? 6.931 -2.703 14.535 1.00 64.81 116 HIS A O 1
ATOM 977 N N . PRO A 1 117 ? 7.310 -3.371 16.662 1.00 58.66 117 PRO A N 1
ATOM 978 C CA . PRO A 1 117 ? 6.450 -2.354 17.231 1.00 58.66 117 PRO A CA 1
ATOM 979 C C . PRO A 1 117 ? 7.105 -1.019 16.914 1.00 58.66 117 PRO A C 1
ATOM 981 O O . PRO A 1 117 ? 8.246 -0.740 17.280 1.00 58.66 117 PRO A O 1
ATOM 984 N N . ILE A 1 118 ? 6.407 -0.218 16.133 1.00 65.69 118 ILE A N 1
ATOM 985 C CA . ILE A 1 118 ? 6.876 1.123 15.852 1.00 65.69 118 ILE A CA 1
ATOM 986 C C . ILE A 1 118 ? 6.702 1.907 17.141 1.00 65.69 118 ILE A C 1
ATOM 988 O O . ILE A 1 118 ? 5.658 1.785 17.779 1.00 65.69 118 ILE A O 1
ATOM 992 N N . ASP A 1 119 ? 7.664 2.768 17.471 1.00 64.88 119 ASP A N 1
ATOM 993 C CA . ASP A 1 119 ? 7.593 3.738 18.580 1.00 64.88 119 ASP A CA 1
ATOM 994 C C . ASP A 1 119 ? 6.458 4.779 18.425 1.00 64.88 119 ASP A C 1
ATOM 996 O O . ASP A 1 119 ? 6.467 5.861 19.011 1.00 64.88 119 ASP A O 1
ATOM 1000 N N . LEU A 1 120 ? 5.439 4.476 17.627 1.00 62.28 120 LEU A N 1
ATOM 1001 C CA . LEU A 1 120 ? 4.162 5.148 17.644 1.00 62.28 120 LEU A CA 1
ATOM 1002 C C . LEU A 1 120 ? 3.425 4.666 18.888 1.00 62.28 120 LEU A C 1
ATOM 1004 O O . LEU A 1 120 ? 2.710 3.665 18.865 1.00 62.28 120 LEU A O 1
ATOM 1008 N N . LYS A 1 121 ? 3.563 5.436 19.970 1.00 60.34 121 LYS A N 1
ATOM 1009 C CA . LYS A 1 121 ? 2.571 5.441 21.043 1.00 60.34 121 LYS A CA 1
ATOM 1010 C C . LYS A 1 121 ? 1.246 5.868 20.420 1.00 60.34 121 LYS A C 1
ATOM 1012 O O . LYS A 1 121 ? 0.956 7.060 20.326 1.00 60.34 121 LYS A O 1
ATOM 1017 N N . ILE A 1 122 ? 0.461 4.903 19.941 1.00 58.69 122 ILE A N 1
ATOM 1018 C CA . ILE A 1 122 ? -0.955 5.143 19.691 1.00 58.69 122 ILE A CA 1
ATOM 1019 C C . ILE A 1 122 ? -1.481 5.616 21.044 1.00 58.69 122 ILE A C 1
ATOM 1021 O O . ILE A 1 122 ? -1.284 4.893 22.024 1.00 58.69 122 ILE A O 1
ATOM 1025 N N . PRO A 1 123 ? -2.021 6.845 21.146 1.00 57.06 123 PRO A N 1
ATOM 1026 C CA . PRO A 1 123 ? -2.574 7.309 22.402 1.00 57.06 123 PRO A CA 1
ATOM 1027 C C . PRO A 1 123 ? -3.566 6.249 22.837 1.00 57.06 123 PRO A C 1
ATOM 1029 O O . PRO A 1 123 ? -4.454 5.911 22.053 1.00 57.06 123 PRO A O 1
ATOM 1032 N N . ASP A 1 124 ? -3.327 5.687 24.021 1.00 53.22 124 ASP A N 1
ATOM 1033 C CA . ASP A 1 124 ? -4.158 4.648 24.601 1.00 53.22 124 ASP A CA 1
ATOM 1034 C C . ASP A 1 124 ? -5.580 5.197 24.564 1.00 53.22 124 ASP A C 1
ATOM 1036 O O . ASP A 1 124 ? -5.909 6.176 25.247 1.00 53.22 124 ASP A O 1
ATOM 1040 N N . ILE A 1 125 ? -6.372 4.706 23.608 1.00 54.97 125 ILE A N 1
ATOM 1041 C CA . ILE A 1 125 ? -7.755 5.127 23.476 1.00 54.97 125 ILE A CA 1
ATOM 1042 C C . ILE A 1 125 ? -8.344 4.602 24.762 1.00 54.97 125 ILE A C 1
ATOM 1044 O O . ILE A 1 125 ? -8.419 3.384 24.915 1.00 54.97 125 ILE A O 1
ATOM 1048 N N . LYS A 1 126 ? -8.620 5.532 25.690 1.00 48.28 126 LYS A N 1
ATOM 1049 C CA . LYS A 1 126 ? -9.135 5.265 27.033 1.00 48.28 126 LYS A CA 1
ATOM 1050 C C . LYS A 1 126 ? -9.989 4.008 26.955 1.00 48.28 126 LYS A C 1
ATOM 1052 O O . LYS A 1 126 ? -10.943 3.995 26.172 1.00 48.28 126 LYS A O 1
ATOM 1057 N N . GLY A 1 127 ? -9.559 2.968 27.677 1.00 48.09 127 GLY A N 1
ATOM 1058 C CA . GLY A 1 127 ? -10.203 1.657 27.691 1.00 48.09 127 GLY A CA 1
ATOM 1059 C C . GLY A 1 127 ? -11.717 1.774 27.874 1.00 48.09 127 GLY A C 1
ATOM 1060 O O . GLY A 1 127 ? -12.181 2.853 28.241 1.00 48.09 127 GLY A O 1
ATOM 1061 N N . PRO A 1 128 ? -12.484 0.699 27.611 1.00 48.41 128 PRO A N 1
ATOM 1062 C CA . PRO A 1 128 ? -13.947 0.732 27.515 1.00 48.41 128 PRO A CA 1
ATOM 1063 C C . PRO A 1 128 ? -14.554 1.682 28.551 1.00 48.41 128 PRO A C 1
ATOM 1065 O O . PRO A 1 128 ? -14.562 1.408 29.749 1.00 48.41 128 PRO A O 1
ATOM 1068 N N . GLY A 1 129 ? -14.952 2.862 28.079 1.00 48.97 129 GLY A N 1
ATOM 1069 C CA . GLY A 1 129 ? -15.432 3.932 28.934 1.00 48.97 129 GLY A CA 1
ATOM 1070 C C . GLY A 1 129 ? -16.904 3.706 29.200 1.00 48.97 129 GLY A C 1
ATOM 1071 O O . GLY A 1 129 ? -17.675 3.485 28.268 1.00 48.97 129 GLY A O 1
ATOM 1072 N N . ILE A 1 130 ? -17.305 3.761 30.464 1.00 55.94 130 ILE A N 1
ATOM 1073 C CA . ILE A 1 130 ? -18.722 3.733 30.791 1.00 55.94 130 ILE A CA 1
ATOM 1074 C C . ILE A 1 130 ? -19.297 5.116 30.484 1.00 55.94 130 ILE A C 1
ATOM 1076 O O . ILE A 1 130 ? -18.889 6.105 31.095 1.00 55.94 130 ILE A O 1
ATOM 1080 N N . PHE A 1 131 ? -20.240 5.191 29.549 1.00 60.62 131 PHE A N 1
ATOM 1081 C CA . PHE A 1 131 ? -20.983 6.416 29.267 1.00 60.62 131 PHE A CA 1
ATOM 1082 C C . PHE A 1 131 ? -21.889 6.723 30.461 1.00 60.62 131 PHE A C 1
ATOM 1084 O O . PHE A 1 131 ? -22.917 6.074 30.666 1.00 60.62 131 PHE A O 1
ATOM 1091 N N . HIS A 1 132 ? -21.482 7.680 31.294 1.00 61.16 132 HIS A N 1
ATOM 1092 C CA . HIS A 1 132 ? -22.203 8.030 32.520 1.00 61.16 132 HIS A CA 1
ATOM 1093 C C . HIS A 1 132 ? -23.602 8.568 32.206 1.00 61.16 132 HIS A C 1
ATOM 1095 O O . HIS A 1 132 ? -24.538 8.352 32.969 1.00 61.16 132 HIS A O 1
ATOM 1101 N N . GLU A 1 133 ? -23.764 9.178 31.038 1.00 62.84 133 GLU A N 1
ATOM 1102 C CA . GLU A 1 133 ? -25.031 9.632 30.484 1.00 62.84 133 GLU A CA 1
ATOM 1103 C C . GLU A 1 133 ? -25.999 8.458 30.245 1.00 62.84 133 GLU A C 1
ATOM 1105 O O . GLU A 1 133 ? -27.194 8.579 30.509 1.00 62.84 133 GLU A O 1
ATOM 1110 N N . MET A 1 134 ? -25.490 7.287 29.836 1.00 60.75 134 MET A N 1
ATOM 1111 C CA . MET A 1 134 ? -26.305 6.072 29.683 1.00 60.75 134 MET A CA 1
ATOM 1112 C C . MET A 1 134 ? -26.725 5.503 31.044 1.00 60.75 134 MET A C 1
ATOM 1114 O O . MET A 1 134 ? -27.870 5.081 31.197 1.00 60.75 134 MET A O 1
ATOM 1118 N N . ILE A 1 135 ? -25.839 5.543 32.050 1.00 65.06 135 ILE A N 1
ATOM 1119 C CA . ILE A 1 135 ? -26.193 5.170 33.433 1.00 65.06 135 ILE A CA 1
ATOM 1120 C C . ILE A 1 135 ? -27.300 6.090 33.961 1.00 65.06 135 ILE A C 1
ATOM 1122 O O . ILE A 1 135 ? -28.285 5.610 34.522 1.00 65.06 135 ILE A O 1
ATOM 1126 N N . GLN A 1 136 ? -27.157 7.405 33.774 1.00 68.50 136 GLN A N 1
ATOM 1127 C CA . GLN A 1 136 ? -28.131 8.391 34.245 1.00 68.50 136 GLN A CA 1
ATOM 1128 C C . GLN A 1 136 ? -29.508 8.173 33.606 1.00 68.50 136 GLN A C 1
ATOM 1130 O O . GLN A 1 136 ? -30.518 8.172 34.313 1.00 68.50 136 GLN A O 1
ATOM 1135 N N . LEU A 1 137 ? -29.557 7.887 32.303 1.00 64.94 137 LEU A N 1
ATOM 1136 C CA . LEU A 1 137 ? -30.802 7.584 31.601 1.00 64.94 137 LEU A CA 1
ATOM 1137 C C . LEU A 1 137 ? -31.496 6.337 32.172 1.00 64.94 137 LEU A C 1
ATOM 1139 O O . LEU A 1 137 ? -32.678 6.405 32.510 1.00 64.94 137 LEU A O 1
ATOM 1143 N N . ILE A 1 138 ? -30.761 5.236 32.361 1.00 64.06 138 ILE A N 1
ATOM 1144 C CA . ILE A 1 138 ? -31.299 4.006 32.967 1.00 64.06 138 ILE A CA 1
ATOM 1145 C C . ILE A 1 138 ? -31.815 4.288 34.383 1.00 64.06 138 ILE A C 1
ATOM 1147 O O . ILE A 1 138 ? -32.923 3.890 34.731 1.00 64.06 138 ILE A O 1
ATOM 1151 N N . SER A 1 139 ? -31.058 5.040 35.187 1.00 66.44 139 SER A N 1
ATOM 1152 C CA . SER A 1 139 ? -31.450 5.372 36.564 1.00 66.44 139 SER A CA 1
ATOM 1153 C C . SER A 1 139 ? -32.716 6.239 36.655 1.00 66.44 139 SER A C 1
ATOM 1155 O O . SER A 1 139 ? -33.436 6.184 37.653 1.00 66.44 139 SER A O 1
ATOM 1157 N N . SER A 1 140 ? -33.022 7.010 35.604 1.00 68.94 140 SER A N 1
ATOM 1158 C CA . SER A 1 140 ? -34.247 7.812 35.511 1.00 68.94 140 SER A CA 1
ATOM 1159 C C . SER A 1 140 ? -35.485 6.987 35.123 1.00 68.94 140 SER A C 1
ATOM 1161 O O . SER A 1 140 ? -36.604 7.347 35.494 1.00 68.94 140 SER A O 1
ATOM 1163 N N . GLN A 1 141 ? -35.304 5.844 34.451 1.00 65.00 141 GLN A N 1
ATOM 1164 C CA . GLN A 1 141 ? -36.378 4.931 34.052 1.00 65.00 141 GLN A CA 1
ATOM 1165 C C . GLN A 1 141 ? -36.566 3.824 35.103 1.00 65.00 141 GLN A C 1
ATOM 1167 O O . GLN A 1 141 ? -36.178 2.676 34.924 1.00 65.00 141 GLN A O 1
ATOM 1172 N N . LYS A 1 142 ? -37.189 4.176 36.235 1.00 60.69 142 LYS A N 1
ATOM 1173 C CA . LYS A 1 142 ? -37.301 3.338 37.452 1.00 60.69 142 LYS A CA 1
ATOM 1174 C C . LYS A 1 142 ? -38.033 1.985 37.320 1.00 60.69 142 LYS A C 1
ATOM 1176 O O . LYS A 1 142 ? -38.163 1.300 38.329 1.00 60.69 142 LYS A O 1
ATOM 1181 N N . LYS A 1 143 ? -38.571 1.612 36.154 1.00 58.06 143 LYS A N 1
ATOM 1182 C CA . LYS A 1 143 ? -39.532 0.496 36.033 1.00 58.06 143 LYS A CA 1
ATOM 1183 C C . LYS A 1 143 ? -39.048 -0.746 35.286 1.00 58.06 143 LYS A C 1
ATOM 1185 O O . LYS A 1 143 ? -39.724 -1.761 35.380 1.00 58.06 143 LYS A O 1
ATOM 1190 N N . ASN A 1 144 ? -37.900 -0.716 34.612 1.00 57.09 144 ASN A N 1
ATOM 1191 C CA . ASN A 1 144 ? -37.518 -1.820 33.728 1.00 57.09 144 ASN A CA 1
ATOM 1192 C C . ASN A 1 144 ? -36.261 -2.551 34.220 1.00 57.09 144 ASN A C 1
ATOM 1194 O O . ASN A 1 144 ? -35.306 -1.939 34.697 1.00 57.09 144 ASN A O 1
ATOM 1198 N N . SER A 1 145 ? -36.262 -3.876 34.070 1.00 55.50 145 SER A N 1
ATOM 1199 C CA . SER A 1 145 ? -35.078 -4.719 34.261 1.00 55.50 145 SER A CA 1
ATOM 1200 C C . SER A 1 145 ? -34.298 -4.779 32.946 1.00 55.50 145 SER A C 1
ATOM 1202 O O . SER A 1 145 ? -34.861 -5.156 31.917 1.00 55.50 145 SER A O 1
ATOM 1204 N N . TYR A 1 146 ? -33.014 -4.413 32.963 1.00 55.38 146 TYR A N 1
ATOM 1205 C CA . TYR A 1 146 ? -32.178 -4.332 31.758 1.00 55.38 146 TYR A CA 1
ATOM 1206 C C . TYR A 1 146 ? -31.051 -5.367 31.784 1.00 55.38 146 TYR A C 1
ATOM 1208 O O . TYR A 1 146 ? -30.419 -5.573 32.820 1.00 55.38 146 TYR A O 1
ATOM 1216 N N . VAL A 1 147 ? -30.746 -5.968 30.630 1.00 51.84 147 VAL A N 1
ATOM 1217 C CA . VAL A 1 147 ? -29.551 -6.801 30.441 1.00 51.84 147 VAL A CA 1
ATOM 1218 C C . VAL A 1 147 ? -28.485 -5.979 29.719 1.00 51.84 147 VAL A C 1
ATOM 1220 O O . VAL A 1 147 ? -28.672 -5.536 28.583 1.00 51.84 147 VAL A O 1
ATOM 1223 N N . LEU A 1 148 ? -27.348 -5.767 30.388 1.00 49.28 148 LEU A N 1
ATOM 1224 C CA . LEU A 1 148 ? -26.210 -5.044 29.825 1.00 49.28 148 LEU A CA 1
ATOM 1225 C C . LEU A 1 148 ? -25.427 -5.960 28.873 1.00 49.28 148 LEU A C 1
ATOM 1227 O O . LEU A 1 148 ? -24.662 -6.821 29.305 1.00 49.28 148 LEU A O 1
ATOM 1231 N N . THR A 1 149 ? -25.601 -5.781 27.566 1.00 50.44 149 THR A N 1
ATOM 1232 C CA . THR A 1 149 ? -24.829 -6.518 26.555 1.00 50.44 149 THR A CA 1
ATOM 1233 C C . THR A 1 149 ? -23.475 -5.848 26.291 1.00 50.44 149 THR A C 1
ATOM 1235 O O . THR A 1 149 ? -23.396 -4.682 25.905 1.00 50.44 149 THR A O 1
ATOM 1238 N N . PHE A 1 150 ? -22.393 -6.611 26.465 1.00 43.22 150 PHE A N 1
ATOM 1239 C CA . PHE A 1 150 ? -20.983 -6.176 26.500 1.00 43.22 150 PHE A CA 1
ATOM 1240 C C . PHE A 1 150 ? -20.378 -5.675 25.160 1.00 43.22 150 PHE A C 1
ATOM 1242 O O . PHE A 1 150 ? -19.160 -5.614 25.023 1.00 43.22 150 PHE A O 1
ATOM 1249 N N . ASP A 1 151 ? -21.200 -5.307 24.170 1.00 47.38 151 ASP A N 1
ATOM 1250 C CA . ASP A 1 151 ? -20.765 -4.654 22.915 1.00 47.38 151 ASP A CA 1
ATOM 1251 C C . ASP A 1 151 ? -21.076 -3.140 22.910 1.00 47.38 151 ASP A C 1
ATOM 1253 O O . ASP A 1 151 ? -20.691 -2.423 21.993 1.00 47.38 151 ASP A O 1
ATOM 1257 N N . GLY A 1 152 ? -21.799 -2.614 23.910 1.00 48.88 152 GLY A N 1
ATOM 1258 C CA . GLY A 1 152 ? -22.113 -1.177 24.004 1.00 48.88 152 GLY A CA 1
ATOM 1259 C C . GLY A 1 152 ? -22.995 -0.625 22.871 1.00 48.88 152 GLY A C 1
ATOM 1260 O O . GLY A 1 152 ? -23.227 0.578 22.809 1.00 48.88 152 GLY A O 1
ATOM 1261 N N . LYS A 1 153 ? -23.495 -1.487 21.974 1.00 47.97 153 LYS A N 1
ATOM 1262 C CA . LYS A 1 153 ? -24.346 -1.115 20.830 1.00 47.97 153 LYS A CA 1
ATOM 1263 C C . LYS A 1 153 ? -25.837 -1.377 21.044 1.00 47.97 153 LYS A C 1
ATOM 1265 O O . LYS A 1 153 ? -26.645 -0.869 20.277 1.00 47.97 153 LYS A O 1
ATOM 1270 N N . LYS A 1 154 ? -26.208 -2.186 22.041 1.00 44.69 154 LYS A N 1
ATOM 1271 C CA . LYS A 1 154 ? -27.600 -2.569 22.319 1.00 44.69 154 LYS A CA 1
ATOM 1272 C C . LYS A 1 154 ? -27.774 -2.869 23.810 1.00 44.69 154 LYS A C 1
ATOM 1274 O O . LYS A 1 154 ? -26.895 -3.501 24.396 1.00 44.69 154 LYS A O 1
ATOM 1279 N N . LEU A 1 155 ? -28.892 -2.446 24.401 1.00 47.09 155 LEU A N 1
ATOM 1280 C CA . LEU A 1 155 ? -29.421 -2.988 25.658 1.00 47.09 155 LEU A CA 1
ATOM 1281 C C . LEU A 1 155 ? -30.599 -3.892 25.300 1.00 47.09 155 LEU A C 1
ATOM 1283 O O . LEU A 1 155 ? -31.463 -3.486 24.524 1.00 47.09 155 LEU A O 1
ATOM 1287 N N . ALA A 1 156 ? -30.605 -5.116 25.817 1.00 43.06 156 ALA A N 1
ATOM 1288 C CA . ALA A 1 156 ? -31.701 -6.056 25.615 1.00 43.06 156 ALA A CA 1
ATOM 1289 C C . ALA A 1 156 ? -32.595 -6.096 26.868 1.00 43.06 156 ALA A C 1
ATOM 1291 O O . ALA A 1 156 ? -32.095 -5.875 27.980 1.00 43.06 156 ALA A O 1
ATOM 1292 N N . PRO A 1 157 ? -33.903 -6.364 26.719 1.00 46.94 157 PRO A N 1
ATOM 1293 C CA . PRO A 1 157 ? -34.797 -6.476 27.862 1.00 46.94 157 PRO A CA 1
ATOM 1294 C C . PRO A 1 157 ? -34.426 -7.659 28.771 1.00 46.94 157 PRO A C 1
ATOM 1296 O O . PRO A 1 157 ? -33.900 -8.679 28.319 1.00 46.94 157 PRO A O 1
ATOM 1299 N N . GLY A 1 158 ? -34.716 -7.517 30.068 1.00 48.16 158 GLY A N 1
ATOM 1300 C CA . GLY A 1 158 ? -34.855 -8.660 30.970 1.00 48.16 158 GLY A CA 1
ATOM 1301 C C . GLY A 1 158 ? -36.022 -9.561 30.548 1.00 48.16 158 GLY A C 1
ATOM 1302 O O . GLY A 1 158 ? -36.903 -9.135 29.813 1.00 48.16 158 GLY A O 1
ATOM 1303 N N . LEU A 1 159 ? -36.012 -10.809 31.020 1.00 42.81 159 LEU A N 1
ATOM 1304 C CA . LEU A 1 159 ? -36.839 -11.953 30.588 1.00 42.81 159 LEU A CA 1
ATOM 1305 C C . LEU A 1 159 ? -38.385 -11.817 30.709 1.00 42.81 159 LEU A C 1
ATOM 1307 O O . LEU A 1 159 ? -39.061 -12.840 30.659 1.00 42.81 159 LEU A O 1
ATOM 1311 N N . THR A 1 160 ? -38.970 -10.629 30.898 1.00 44.81 160 THR A N 1
ATOM 1312 C CA . THR A 1 160 ? -40.408 -10.451 31.202 1.00 44.81 160 THR A CA 1
ATOM 1313 C C . THR A 1 160 ? -41.164 -9.595 30.177 1.00 44.81 160 THR A C 1
ATOM 1315 O O . THR A 1 160 ? -40.600 -8.683 29.576 1.00 44.81 160 THR A O 1
ATOM 1318 N N . ASP A 1 161 ? -42.474 -9.848 30.046 1.00 44.84 161 ASP A N 1
ATOM 1319 C CA . ASP A 1 161 ? -43.382 -9.335 28.995 1.00 44.84 161 ASP A CA 1
ATOM 1320 C C . ASP A 1 161 ? -43.641 -7.810 28.996 1.00 44.84 161 ASP A C 1
ATOM 1322 O O . ASP A 1 161 ? -44.292 -7.286 28.095 1.00 44.84 161 ASP A O 1
ATOM 1326 N N . GLU A 1 162 ? -43.127 -7.069 29.982 1.00 44.81 162 GLU A N 1
ATOM 1327 C CA . GLU A 1 162 ? -43.284 -5.607 30.097 1.00 44.81 162 GLU A CA 1
ATOM 1328 C C . GLU A 1 162 ? -42.144 -4.805 29.435 1.00 44.81 162 GLU A C 1
ATOM 1330 O O . GLU A 1 162 ? -42.138 -3.573 29.476 1.00 44.81 162 GLU A O 1
ATOM 1335 N N . ALA A 1 163 ? -41.155 -5.472 28.831 1.00 47.97 163 ALA A N 1
ATOM 1336 C CA . ALA A 1 163 ? -39.921 -4.838 28.375 1.00 47.97 163 ALA A CA 1
ATOM 1337 C C . ALA A 1 163 ? -39.790 -4.812 26.835 1.00 47.97 163 ALA A C 1
ATOM 1339 O O . ALA A 1 163 ? -39.884 -5.839 26.168 1.00 47.97 163 ALA A O 1
ATOM 1340 N N . GLY A 1 164 ? -39.546 -3.623 26.266 1.00 50.03 164 GLY A N 1
ATOM 1341 C CA . GLY A 1 164 ? -39.317 -3.401 24.829 1.00 50.03 164 GLY A CA 1
ATOM 1342 C C . GLY A 1 164 ? -37.883 -2.961 24.496 1.00 50.03 164 GLY A C 1
ATOM 1343 O O . GLY A 1 164 ? -37.156 -2.482 25.367 1.00 50.03 164 GLY A O 1
ATOM 1344 N N . ASP A 1 165 ? -37.484 -3.111 23.227 1.00 44.94 165 ASP A N 1
ATOM 1345 C CA . ASP A 1 165 ? -36.171 -2.689 22.711 1.00 44.94 165 ASP A CA 1
ATOM 1346 C C . ASP A 1 165 ? -36.012 -1.156 22.804 1.00 44.94 165 ASP A C 1
ATOM 1348 O O . ASP A 1 165 ? -36.791 -0.405 22.215 1.00 44.94 165 ASP A O 1
ATOM 1352 N N . ILE A 1 166 ? -34.974 -0.684 23.507 1.00 49.72 166 ILE A N 1
ATOM 1353 C CA . ILE A 1 166 ? -34.556 0.727 23.480 1.00 4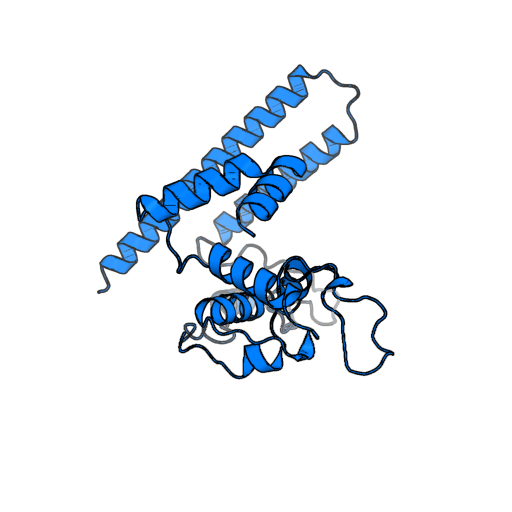9.72 166 ILE A CA 1
ATOM 1354 C C . ILE A 1 166 ? -33.348 0.842 22.550 1.00 49.72 166 ILE A C 1
ATOM 1356 O O . ILE A 1 166 ? -32.249 0.388 22.878 1.00 49.72 166 ILE A O 1
ATOM 1360 N N . ASP A 1 167 ? -33.555 1.451 21.384 1.00 48.00 167 ASP A N 1
ATOM 1361 C CA . ASP A 1 167 ? -32.468 1.817 20.481 1.00 48.00 167 ASP A CA 1
ATOM 1362 C C . ASP A 1 167 ? -31.702 3.018 21.058 1.00 48.00 167 ASP A C 1
ATOM 1364 O O . ASP A 1 167 ? -32.262 4.088 21.297 1.00 48.00 167 ASP A O 1
ATOM 1368 N N . LEU A 1 168 ? -30.410 2.825 21.316 1.00 51.41 168 LEU A N 1
ATOM 1369 C CA . LEU A 1 168 ? -29.527 3.840 21.896 1.00 51.41 168 LEU A CA 1
ATOM 1370 C C . LEU A 1 168 ? -28.821 4.674 20.812 1.00 51.41 168 LEU A C 1
ATOM 1372 O O . LEU A 1 168 ? -28.016 5.553 21.135 1.00 51.41 168 LEU A O 1
ATOM 1376 N N . LEU A 1 169 ? -29.110 4.420 19.528 1.00 44.66 169 LEU A N 1
ATOM 1377 C CA . LEU A 1 169 ? -28.577 5.168 18.392 1.00 44.66 169 LEU A CA 1
ATOM 1378 C C . LEU A 1 169 ? -29.120 6.608 18.369 1.00 44.66 169 LEU A C 1
ATOM 1380 O O . LEU A 1 169 ? -30.133 6.919 17.750 1.00 44.66 169 LEU A O 1
ATOM 1384 N N . GLY A 1 170 ? -28.404 7.506 19.044 1.00 47.00 170 GLY A N 1
ATOM 1385 C CA . GLY A 1 170 ? -28.716 8.938 19.117 1.00 47.00 170 GLY A CA 1
ATOM 1386 C C . GLY A 1 170 ? -28.272 9.596 20.423 1.00 47.00 170 GLY A C 1
ATOM 1387 O O . GLY A 1 170 ? -28.057 10.802 20.462 1.00 47.00 170 GLY A O 1
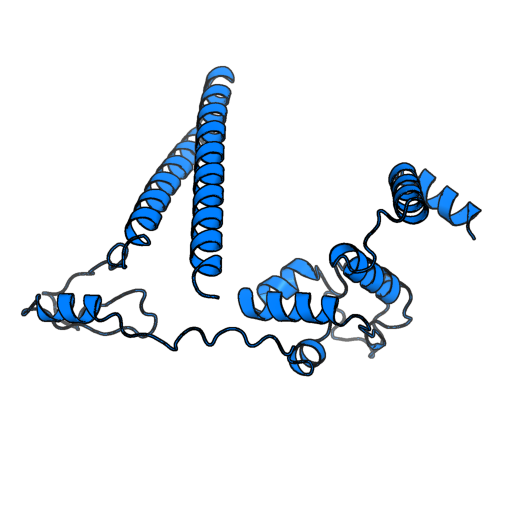ATOM 1388 N N . TYR A 1 171 ? -28.032 8.819 21.477 1.00 49.38 171 TYR A N 1
ATOM 1389 C CA . TYR A 1 171 ? -27.682 9.347 22.798 1.00 49.38 171 TYR A CA 1
ATOM 1390 C C . TYR A 1 171 ? -26.167 9.334 23.043 1.00 49.38 171 TYR A C 1
ATOM 1392 O O . TYR A 1 171 ? -25.669 8.689 23.961 1.00 49.38 171 TYR A O 1
ATOM 1400 N N . GLY A 1 172 ? -25.425 10.037 22.183 1.00 52.19 172 GLY A N 1
ATOM 1401 C CA . GLY A 1 172 ? -23.998 10.323 22.363 1.00 52.19 172 GLY A CA 1
ATOM 1402 C C . GLY A 1 172 ? -23.752 11.820 22.594 1.00 52.19 172 GLY A C 1
ATOM 1403 O O . GLY A 1 172 ? -24.617 12.630 22.262 1.00 52.19 172 GLY A O 1
ATOM 1404 N N . PRO A 1 173 ? -22.584 12.224 23.126 1.00 51.50 173 PRO A N 1
ATOM 1405 C CA . PRO A 1 173 ? -22.245 13.639 23.256 1.00 51.50 173 PRO A CA 1
ATOM 1406 C C . PRO A 1 173 ? -22.274 14.337 21.883 1.00 51.50 173 PRO A C 1
ATOM 1408 O O . PRO A 1 173 ? -21.814 13.779 20.883 1.00 51.50 173 PRO A O 1
ATOM 1411 N N . GLU A 1 174 ? -22.791 15.566 21.816 1.00 52.94 174 GLU A N 1
ATOM 1412 C CA . GLU A 1 174 ? -22.647 16.454 20.648 1.00 52.94 174 GLU A CA 1
ATOM 1413 C C . GLU A 1 174 ? -21.150 16.536 20.274 1.00 52.94 174 GLU A C 1
ATOM 1415 O O . GLU A 1 174 ? -20.345 16.881 21.145 1.00 52.94 174 GLU A O 1
ATOM 1420 N N . PRO A 1 175 ? -20.708 16.165 19.048 1.00 53.12 175 PRO A N 1
ATOM 1421 C CA . PRO A 1 175 ? -21.411 16.185 17.756 1.00 53.12 175 PRO A CA 1
ATOM 1422 C C . PRO A 1 175 ? -21.867 14.812 17.204 1.00 53.12 175 PRO A C 1
ATOM 1424 O O . PRO A 1 175 ? -22.227 14.716 16.028 1.00 53.12 175 PRO A O 1
ATOM 1427 N N . LEU A 1 176 ? -21.833 13.732 17.992 1.00 51.19 176 LEU A N 1
ATOM 1428 C CA . LEU A 1 176 ? -22.147 12.378 17.504 1.00 51.19 176 LEU A CA 1
ATOM 1429 C C . LEU A 1 176 ? -23.621 12.234 17.084 1.00 51.19 176 LEU A C 1
ATOM 1431 O O . LEU A 1 176 ? -23.927 11.589 16.081 1.00 51.19 176 LEU A O 1
ATOM 1435 N N . HIS A 1 177 ? -24.520 12.887 17.824 1.00 53.16 177 HIS A N 1
ATOM 1436 C CA . HIS A 1 177 ? -25.951 12.946 17.530 1.00 53.16 177 HIS A CA 1
ATOM 1437 C C . HIS A 1 177 ? -26.225 13.608 16.166 1.00 53.16 177 HIS A C 1
ATOM 1439 O O . HIS A 1 177 ? -26.881 13.015 15.307 1.00 53.16 177 HIS A O 1
ATOM 1445 N N . GLN A 1 178 ? -25.610 14.768 15.902 1.00 58.28 178 GLN A N 1
ATOM 1446 C CA . GLN A 1 178 ? -25.701 15.449 14.603 1.00 58.28 178 GLN A CA 1
ATOM 1447 C C . GLN A 1 178 ? -25.148 14.595 13.451 1.00 58.28 178 GLN A C 1
ATOM 1449 O O . GLN A 1 178 ? -25.705 14.587 12.352 1.00 58.28 178 GLN A O 1
ATOM 1454 N N . GLN A 1 179 ? -24.062 13.850 13.685 1.00 55.94 179 GLN A N 1
ATOM 1455 C CA . GLN A 1 179 ? -23.483 12.950 12.682 1.00 55.94 179 GLN A CA 1
ATOM 1456 C C . GLN A 1 179 ? -24.405 11.767 12.362 1.00 55.94 179 GLN A C 1
ATOM 1458 O O . GLN A 1 179 ? -24.516 11.376 11.198 1.00 55.94 179 GLN A O 1
ATOM 1463 N N . HIS A 1 180 ? -25.096 11.221 13.364 1.00 57.06 180 HIS A N 1
ATOM 1464 C CA . HIS A 1 180 ? -26.057 10.140 13.165 1.00 57.06 180 HIS A CA 1
ATOM 1465 C C . HIS A 1 180 ? -27.290 10.616 12.386 1.00 57.06 180 HIS A C 1
ATOM 1467 O O . HIS A 1 180 ? -27.691 9.978 11.414 1.00 57.06 180 HIS A O 1
ATOM 1473 N N . GLU A 1 181 ? -27.834 11.786 12.729 1.00 64.62 181 GLU A N 1
ATOM 1474 C CA . GLU A 1 181 ? -28.951 12.388 11.996 1.00 64.62 181 GLU A CA 1
ATOM 1475 C C . GLU A 1 181 ? -28.590 12.638 10.517 1.00 64.62 181 GLU A C 1
ATOM 1477 O O . GLU A 1 181 ? -29.368 12.335 9.606 1.00 64.62 181 GLU A O 1
ATOM 1482 N N . GLN A 1 182 ? -27.371 13.123 10.254 1.00 62.75 182 GLN A N 1
ATOM 1483 C CA . GLN A 1 182 ? -26.849 13.294 8.894 1.00 62.75 182 GLN A CA 1
ATOM 1484 C C . GLN A 1 182 ? -26.684 11.961 8.150 1.00 62.75 182 GLN A C 1
ATOM 1486 O O . GLN A 1 182 ? -26.985 11.879 6.954 1.00 62.75 182 GLN A O 1
ATOM 1491 N N . TYR A 1 183 ? -26.232 10.910 8.834 1.00 59.44 183 TYR A N 1
ATOM 1492 C CA . TYR A 1 183 ? -26.089 9.576 8.255 1.00 59.44 183 TYR A CA 1
ATOM 1493 C C . TYR A 1 183 ? -27.443 8.955 7.884 1.00 59.44 183 TYR A C 1
ATOM 1495 O O . TYR A 1 183 ? -27.590 8.440 6.774 1.00 59.44 183 TYR A O 1
ATOM 1503 N N . THR A 1 184 ? -28.454 9.065 8.748 1.00 64.75 184 THR A N 1
ATOM 1504 C CA . THR A 1 184 ? -29.809 8.549 8.486 1.00 64.75 184 THR A CA 1
ATOM 1505 C C . THR A 1 184 ? -30.458 9.266 7.304 1.00 64.75 184 THR A C 1
ATOM 1507 O O . THR A 1 184 ? -30.927 8.608 6.373 1.00 64.75 184 THR A O 1
ATOM 1510 N N . LYS A 1 185 ? -30.356 10.604 7.249 1.00 70.38 185 LYS A N 1
ATOM 1511 C CA . LYS A 1 185 ? -30.787 11.396 6.081 1.00 70.38 185 LYS A CA 1
ATOM 1512 C C . LYS A 1 185 ? -30.078 10.950 4.798 1.00 70.38 185 LYS A C 1
ATOM 1514 O O . LYS A 1 185 ? -30.700 10.852 3.743 1.00 70.38 185 LYS A O 1
ATOM 1519 N N . SER A 1 186 ? -28.786 10.633 4.880 1.00 60.34 186 SER A N 1
ATOM 1520 C CA . SER A 1 186 ? -28.007 10.151 3.731 1.00 60.34 186 SER A CA 1
ATOM 1521 C C . SER A 1 186 ? -28.445 8.753 3.273 1.00 60.34 186 SER A C 1
ATOM 1523 O O . SER A 1 186 ? -28.562 8.511 2.072 1.00 60.34 186 SER A O 1
ATOM 1525 N N . LYS A 1 187 ? -28.748 7.843 4.207 1.00 63.84 187 LYS A N 1
ATOM 1526 C CA . LYS A 1 187 ? -29.271 6.498 3.913 1.00 63.84 187 LYS A CA 1
ATOM 1527 C C . LYS A 1 187 ? -30.633 6.533 3.222 1.00 63.84 187 LYS A C 1
ATOM 1529 O O . LYS A 1 187 ? -30.833 5.797 2.258 1.00 63.84 187 LYS A O 1
ATOM 1534 N N . GLU A 1 188 ? -31.546 7.393 3.668 1.00 71.56 188 GLU A N 1
ATOM 1535 C CA . GLU A 1 188 ? -32.855 7.561 3.021 1.00 71.56 188 GLU A CA 1
ATOM 1536 C C . GLU A 1 188 ? -32.725 8.048 1.576 1.00 71.56 188 GLU A C 1
ATOM 1538 O O . GLU A 1 188 ? -33.439 7.582 0.688 1.00 71.56 188 GLU A O 1
ATOM 1543 N N . ILE A 1 189 ? -31.785 8.959 1.319 1.00 63.56 189 ILE A N 1
ATOM 1544 C CA . ILE A 1 189 ? -31.508 9.464 -0.028 1.00 63.56 189 ILE A CA 1
ATOM 1545 C C . ILE A 1 189 ? -30.945 8.351 -0.915 1.00 63.56 189 ILE A C 1
ATOM 1547 O O . ILE A 1 189 ? -31.412 8.182 -2.040 1.00 63.56 189 ILE A O 1
ATOM 1551 N N . ILE A 1 190 ? -29.991 7.561 -0.411 1.00 60.53 190 ILE A N 1
ATOM 1552 C CA . ILE A 1 190 ? -29.432 6.418 -1.149 1.00 60.53 190 ILE A CA 1
ATOM 1553 C C . ILE A 1 190 ? -30.533 5.405 -1.472 1.00 60.53 190 ILE A C 1
ATOM 1555 O O . ILE A 1 190 ? -30.640 4.986 -2.618 1.00 60.53 190 ILE A O 1
ATOM 1559 N N . SER A 1 191 ? -31.394 5.076 -0.506 1.00 66.94 191 SER A N 1
ATOM 1560 C CA . SER A 1 191 ? -32.527 4.164 -0.708 1.00 66.94 191 SER A CA 1
ATOM 1561 C C . SER A 1 191 ? -33.485 4.665 -1.796 1.00 66.94 191 SER A C 1
ATOM 1563 O O . SER A 1 191 ? -33.842 3.915 -2.705 1.00 66.94 191 SER A O 1
ATOM 1565 N N . LYS A 1 192 ? -33.821 5.964 -1.782 1.00 66.75 192 LYS A N 1
ATOM 1566 C CA . LYS A 1 192 ? -34.618 6.600 -2.842 1.00 66.75 192 LYS A CA 1
ATOM 1567 C C . LYS A 1 192 ? -33.938 6.461 -4.206 1.00 66.75 192 LYS A C 1
ATOM 1569 O O . LYS A 1 192 ? -34.578 6.023 -5.153 1.00 66.75 192 LYS A O 1
ATOM 1574 N N . ILE A 1 193 ? -32.642 6.767 -4.307 1.00 60.44 193 ILE A N 1
ATOM 1575 C CA . ILE A 1 193 ? -31.866 6.644 -5.554 1.00 60.44 193 ILE A CA 1
ATOM 1576 C C . ILE A 1 193 ? -31.850 5.197 -6.059 1.00 60.44 193 ILE A C 1
ATOM 1578 O O . ILE A 1 193 ? -32.099 4.966 -7.239 1.00 60.44 193 ILE A O 1
ATOM 1582 N N . THR A 1 194 ? -31.594 4.220 -5.187 1.00 61.56 194 THR A N 1
ATOM 1583 C CA . THR A 1 194 ? -31.583 2.799 -5.553 1.00 61.56 194 THR A CA 1
ATOM 1584 C C . THR A 1 194 ? -32.956 2.340 -6.043 1.00 61.56 194 THR A C 1
ATOM 1586 O O . THR A 1 194 ? -33.026 1.671 -7.072 1.00 61.56 194 THR A O 1
ATOM 1589 N N . GLY A 1 195 ? -34.041 2.775 -5.394 1.00 65.19 195 GLY A N 1
ATOM 1590 C CA . GLY A 1 195 ? -35.406 2.527 -5.866 1.00 65.19 195 GLY A CA 1
ATOM 1591 C C . GLY A 1 195 ? -35.698 3.159 -7.234 1.00 65.19 195 GLY A C 1
ATOM 1592 O O . GLY A 1 195 ? -36.343 2.538 -8.074 1.00 65.19 195 GLY A O 1
ATOM 1593 N N . TYR A 1 196 ? -35.171 4.357 -7.512 1.00 61.31 196 TYR A N 1
ATOM 1594 C CA . TYR A 1 196 ? -35.331 5.018 -8.814 1.00 61.31 196 TYR A CA 1
ATOM 1595 C C . TYR A 1 196 ? -34.511 4.366 -9.936 1.00 61.31 196 TYR A C 1
ATOM 1597 O O . TYR A 1 196 ? -34.984 4.274 -11.072 1.00 61.31 196 TYR A O 1
ATOM 1605 N N . LEU A 1 197 ? -33.303 3.889 -9.634 1.00 56.84 197 LEU A N 1
ATOM 1606 C CA . LEU A 1 197 ? -32.453 3.166 -10.586 1.00 56.84 197 LEU A CA 1
ATOM 1607 C C . LEU A 1 197 ? -33.019 1.782 -10.922 1.00 56.84 197 LEU A C 1
ATOM 1609 O O . LEU A 1 197 ? -32.892 1.331 -12.054 1.00 56.84 197 LEU A O 1
ATOM 1613 N N . GLN A 1 198 ? -33.688 1.134 -9.968 1.00 61.22 198 GLN A N 1
ATOM 1614 C CA . GLN A 1 198 ? -34.356 -0.151 -10.187 1.00 61.22 198 GLN A CA 1
ATOM 1615 C C . GLN A 1 198 ? -35.688 -0.022 -10.950 1.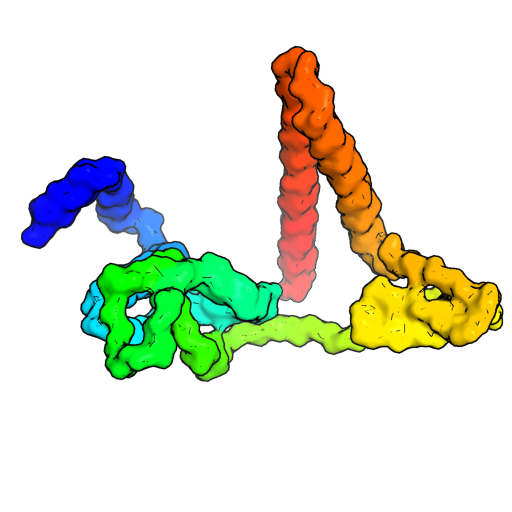00 61.22 198 GLN A C 1
ATOM 1617 O O . GLN A 1 198 ? -36.224 -1.034 -11.391 1.00 61.22 198 GLN A O 1
ATOM 1622 N N . GLY A 1 199 ? -36.211 1.198 -11.139 1.00 59.75 199 GLY A N 1
ATOM 1623 C CA . GLY A 1 199 ? -37.532 1.439 -11.731 1.00 59.75 199 GLY A CA 1
ATOM 1624 C C . GLY A 1 199 ? -37.595 2.355 -12.961 1.00 59.75 199 GLY A C 1
ATOM 1625 O O . GLY A 1 199 ? -38.697 2.771 -13.315 1.00 59.75 199 GLY A O 1
ATOM 1626 N N . SER A 1 200 ? -36.489 2.739 -13.612 1.00 52.31 200 SER A N 1
ATOM 1627 C CA . SER A 1 200 ? -36.533 3.794 -14.645 1.00 52.31 200 SER A CA 1
ATOM 1628 C C . SER A 1 200 ? -36.405 3.312 -16.095 1.00 52.31 200 SER A C 1
ATOM 1630 O O . SER A 1 200 ? -35.322 3.131 -16.634 1.00 52.31 200 SER A O 1
ATOM 1632 N N . SER A 1 201 ? -37.556 3.301 -16.770 1.00 52.97 201 SER A N 1
ATOM 1633 C CA . SER A 1 201 ? -37.731 3.676 -18.180 1.00 52.97 201 SER A CA 1
ATOM 1634 C C . SER A 1 201 ? -37.975 5.197 -18.327 1.00 52.97 201 SER A C 1
ATOM 1636 O O . SER A 1 201 ? -38.835 5.623 -19.100 1.00 52.97 201 SER A O 1
ATOM 1638 N N . LYS A 1 202 ? -37.311 6.043 -17.519 1.00 61.34 202 LYS A N 1
ATOM 1639 C CA . LYS A 1 202 ? -37.569 7.500 -17.448 1.00 61.34 202 LYS A CA 1
ATOM 1640 C C . LYS A 1 202 ? -36.376 8.334 -17.930 1.00 61.34 202 LYS A C 1
ATOM 1642 O O . LYS A 1 202 ? -35.232 7.957 -17.726 1.00 61.34 202 LYS A O 1
ATOM 1647 N N . SER A 1 203 ? -36.706 9.474 -18.549 1.00 61.53 203 SER A N 1
ATOM 1648 C CA . SER A 1 203 ? -35.839 10.343 -19.366 1.00 61.53 203 SER A CA 1
ATOM 1649 C C . SER A 1 203 ? -34.552 10.844 -18.685 1.00 61.53 203 SER A C 1
ATOM 1651 O O . SER A 1 203 ? -34.556 11.287 -17.531 1.00 61.53 203 SER A O 1
ATOM 1653 N N . ASP A 1 204 ? -33.465 10.839 -19.466 1.00 63.19 204 ASP A N 1
ATOM 1654 C CA . ASP A 1 204 ? -32.080 11.156 -19.082 1.00 63.19 204 ASP A CA 1
ATOM 1655 C C . ASP A 1 204 ? -31.902 12.509 -18.379 1.00 63.19 204 ASP A C 1
ATOM 1657 O O . ASP A 1 204 ? -31.047 12.660 -17.500 1.00 63.19 204 ASP A O 1
ATOM 1661 N N . ASN A 1 205 ? -32.735 13.502 -18.704 1.00 62.91 205 ASN A N 1
ATOM 1662 C CA . ASN A 1 205 ? -32.651 14.829 -18.086 1.00 62.91 205 ASN A CA 1
ATOM 1663 C C . ASN A 1 205 ? -33.017 14.810 -16.595 1.00 62.91 205 ASN A C 1
ATOM 1665 O O . ASN A 1 205 ? -32.493 15.609 -15.819 1.00 62.91 205 ASN A O 1
ATOM 1669 N N .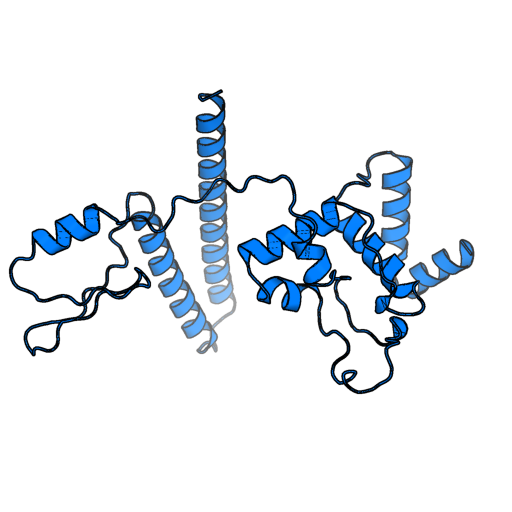 TYR A 1 206 ? -33.875 13.882 -16.168 1.00 61.19 206 TYR A N 1
ATOM 1670 C CA . TYR A 1 206 ? -34.267 13.766 -14.766 1.00 61.19 206 TYR A CA 1
ATOM 1671 C C . TYR A 1 206 ? -33.165 13.112 -13.919 1.00 61.19 206 TYR A C 1
ATOM 1673 O O . TYR A 1 206 ? -32.833 13.604 -12.840 1.00 61.19 206 TYR A O 1
ATOM 1681 N N . ILE A 1 207 ? -32.530 12.058 -14.444 1.00 65.00 207 ILE A N 1
ATOM 1682 C CA . ILE A 1 207 ? -31.397 11.376 -13.796 1.00 65.00 207 ILE A CA 1
ATOM 1683 C C . ILE A 1 207 ? -30.206 12.335 -13.663 1.00 65.00 207 ILE A C 1
ATOM 1685 O O . ILE A 1 207 ? -29.580 12.413 -12.605 1.00 65.00 207 ILE A O 1
ATOM 1689 N N . LYS A 1 208 ? -29.941 13.138 -14.700 1.00 64.06 208 LYS A N 1
ATOM 1690 C CA . LYS A 1 208 ? -28.890 14.163 -14.689 1.00 64.06 208 LYS A CA 1
ATOM 1691 C C . LYS A 1 208 ? -29.089 15.196 -13.575 1.00 64.06 208 LYS A C 1
ATOM 1693 O O . LYS A 1 208 ? -28.133 15.515 -12.871 1.00 64.06 208 LYS A O 1
ATOM 1698 N N . ASN A 1 209 ? -30.315 15.676 -13.367 1.00 67.81 209 ASN A N 1
ATOM 1699 C CA . ASN A 1 209 ? -30.612 16.640 -12.302 1.00 67.81 209 ASN A CA 1
ATOM 1700 C C . ASN A 1 209 ? -30.481 16.023 -10.901 1.00 67.81 209 ASN A C 1
ATOM 1702 O O . ASN A 1 209 ? -29.930 16.662 -10.006 1.00 67.81 209 ASN A O 1
ATOM 1706 N N . ALA A 1 210 ? -30.901 14.767 -10.717 1.00 64.31 210 ALA A N 1
ATOM 1707 C CA . ALA A 1 210 ? -30.709 14.053 -9.455 1.00 64.31 210 ALA A CA 1
ATOM 1708 C C . ALA A 1 210 ? -29.216 13.852 -9.125 1.00 64.31 210 ALA A C 1
ATOM 1710 O O . ALA A 1 210 ? -28.795 14.070 -7.989 1.00 64.31 210 ALA A O 1
ATOM 1711 N N . LEU A 1 211 ? -28.395 13.505 -10.123 1.00 64.25 211 LEU A N 1
ATOM 1712 C CA . LEU A 1 211 ? -26.943 13.371 -9.959 1.00 64.25 211 LEU A CA 1
ATOM 1713 C C . LEU A 1 211 ? -26.259 14.707 -9.639 1.00 64.25 211 LEU A C 1
ATOM 1715 O O . LEU A 1 211 ? -25.345 14.743 -8.813 1.00 64.25 211 LEU A O 1
ATOM 1719 N N . LEU A 1 212 ? -26.708 15.810 -10.246 1.00 68.69 212 LEU A N 1
ATOM 1720 C CA . LEU A 1 212 ? -26.205 17.152 -9.938 1.00 68.69 212 LEU A CA 1
ATOM 1721 C C . LEU A 1 212 ? -26.518 17.564 -8.494 1.00 68.69 212 LEU A C 1
ATOM 1723 O O . LEU A 1 212 ? -25.632 18.081 -7.809 1.00 68.69 212 LEU A O 1
ATOM 1727 N N . ASP A 1 213 ? -27.724 17.274 -8.000 1.00 67.75 213 ASP A N 1
ATOM 1728 C CA . ASP A 1 213 ? -28.113 17.610 -6.626 1.00 67.75 213 ASP A CA 1
ATOM 1729 C C . ASP A 1 213 ? -27.314 16.791 -5.593 1.00 67.75 213 ASP A C 1
ATOM 1731 O O . ASP A 1 213 ? -26.857 17.319 -4.575 1.00 67.75 213 ASP A O 1
ATOM 1735 N N . VAL A 1 214 ? -27.042 15.514 -5.895 1.00 64.31 214 VAL A N 1
ATOM 1736 C CA . VAL A 1 214 ? -26.150 14.657 -5.094 1.00 64.31 214 VAL A CA 1
ATOM 1737 C C . VAL A 1 214 ? -24.719 15.195 -5.099 1.00 64.31 214 VAL A C 1
ATOM 1739 O O . VAL A 1 214 ? -24.125 15.358 -4.032 1.00 64.31 214 VAL A O 1
ATOM 1742 N N . SER A 1 215 ? -24.172 15.523 -6.272 1.00 65.69 215 SER A N 1
ATOM 1743 C CA . SER A 1 215 ? -22.819 16.078 -6.405 1.00 65.69 215 SER A CA 1
ATOM 1744 C C . SER A 1 215 ? -22.648 17.367 -5.593 1.00 65.69 215 SER A C 1
ATOM 1746 O O . SER A 1 215 ? -21.663 17.534 -4.864 1.00 65.69 215 SER A O 1
ATOM 1748 N N . HIS A 1 216 ? -23.638 18.261 -5.649 1.00 68.06 216 HIS A N 1
ATOM 1749 C CA . HIS A 1 216 ? -23.627 19.513 -4.898 1.00 68.06 216 HIS A CA 1
ATOM 1750 C C . HIS A 1 216 ? -23.643 19.278 -3.377 1.00 68.06 216 HIS A C 1
ATOM 1752 O O . HIS A 1 216 ? -22.883 19.905 -2.633 1.00 68.06 216 HIS A O 1
ATOM 1758 N N . ARG A 1 217 ? -24.452 18.328 -2.893 1.00 63.22 217 ARG A N 1
ATOM 1759 C CA . ARG A 1 217 ? -24.548 18.012 -1.457 1.00 63.22 217 ARG A CA 1
ATOM 1760 C C . ARG A 1 217 ? -23.302 17.305 -0.925 1.00 63.22 217 ARG A C 1
ATOM 1762 O O . ARG A 1 217 ? -22.811 17.691 0.132 1.00 63.22 217 ARG A O 1
ATOM 1769 N N . VAL A 1 218 ? -22.730 16.360 -1.675 1.00 65.81 218 VAL A N 1
ATOM 1770 C CA . VAL A 1 218 ? -21.450 15.716 -1.322 1.00 65.81 218 VAL A CA 1
ATOM 1771 C C . VAL A 1 218 ? -20.324 16.750 -1.267 1.00 65.81 218 VAL A C 1
ATOM 1773 O O . VAL A 1 218 ? -19.534 16.761 -0.322 1.00 65.81 218 VAL A O 1
ATOM 1776 N N . SER A 1 219 ? -20.290 17.680 -2.225 1.00 64.62 219 SER A N 1
ATOM 1777 C CA . SER A 1 219 ? -19.321 18.782 -2.233 1.00 64.62 219 SER A CA 1
ATOM 1778 C C . SER A 1 219 ? -19.446 19.671 -0.989 1.00 64.62 219 SER A C 1
ATOM 1780 O O . SER A 1 219 ? -18.431 20.065 -0.406 1.00 64.62 219 SER A O 1
ATOM 1782 N N . LYS A 1 220 ? -20.677 19.938 -0.529 1.00 68.00 220 LYS A N 1
ATOM 1783 C CA . LYS A 1 220 ? -20.937 20.669 0.720 1.00 68.00 220 LYS A CA 1
ATOM 1784 C C . LYS A 1 220 ? -20.416 19.904 1.944 1.00 68.00 220 LYS A C 1
ATOM 1786 O O . LYS A 1 220 ? -19.655 20.473 2.719 1.00 68.00 220 LYS A O 1
ATOM 1791 N N . SER A 1 221 ? -20.717 18.611 2.069 1.00 62.97 221 SER A N 1
ATOM 1792 C CA . SER A 1 221 ? -20.234 17.780 3.184 1.00 62.97 221 SER A CA 1
ATOM 1793 C C . SER A 1 221 ? -18.703 17.678 3.238 1.00 62.97 221 SER A C 1
ATOM 1795 O O . SER A 1 221 ? -18.116 17.736 4.317 1.00 62.97 221 SER A O 1
ATOM 1797 N N . ILE A 1 222 ? -18.028 17.592 2.084 1.00 62.31 222 ILE A N 1
ATOM 1798 C CA . ILE A 1 222 ? -16.556 17.610 2.012 1.00 62.31 222 ILE A CA 1
ATOM 1799 C C . ILE A 1 222 ? -15.995 18.945 2.519 1.00 62.31 222 ILE A C 1
ATOM 1801 O O . ILE A 1 222 ? -14.982 18.968 3.223 1.00 62.31 222 ILE A O 1
ATOM 1805 N N . ARG A 1 223 ? -16.634 20.068 2.174 1.00 69.75 223 ARG A N 1
ATOM 1806 C CA . ARG A 1 223 ? -16.232 21.396 2.654 1.00 69.75 223 ARG A CA 1
ATOM 1807 C C . ARG A 1 223 ? -16.384 21.512 4.171 1.00 69.75 223 ARG A C 1
ATOM 1809 O O . ARG A 1 223 ? -15.459 21.992 4.825 1.00 69.75 223 ARG A O 1
ATOM 1816 N N . ASP A 1 224 ? -17.494 21.035 4.717 1.00 64.25 224 ASP A N 1
ATOM 1817 C CA . ASP A 1 224 ? -17.780 21.111 6.152 1.00 64.25 224 ASP A CA 1
ATOM 1818 C C . ASP A 1 224 ? -16.792 20.228 6.951 1.00 64.25 224 ASP A C 1
ATOM 1820 O O . ASP A 1 224 ? -16.231 20.664 7.959 1.00 64.25 224 ASP A O 1
ATOM 1824 N N . LEU A 1 225 ? -16.433 19.045 6.429 1.00 52.47 225 LEU A N 1
ATOM 1825 C CA . LEU A 1 225 ? -15.356 18.206 6.980 1.00 52.47 225 LEU A CA 1
ATOM 1826 C C . LEU A 1 225 ? -13.986 18.900 6.956 1.00 52.47 225 LEU A C 1
ATOM 1828 O O . LEU A 1 225 ? -13.229 18.818 7.925 1.00 52.47 225 LEU A O 1
ATOM 1832 N N . ARG A 1 226 ? -13.650 19.614 5.874 1.00 63.22 226 ARG A N 1
ATOM 1833 C CA . ARG A 1 226 ? -12.399 20.392 5.795 1.00 63.22 226 ARG A CA 1
ATOM 1834 C C . ARG A 1 226 ? -12.361 21.511 6.836 1.00 63.22 226 ARG A C 1
ATOM 1836 O O . ARG A 1 226 ? -11.312 21.724 7.444 1.00 63.22 226 ARG A O 1
ATOM 1843 N N . GLN A 1 227 ? -13.482 22.196 7.065 1.00 68.19 227 GLN A N 1
ATOM 1844 C CA . GLN A 1 227 ? -13.588 23.225 8.102 1.00 68.19 227 GLN A CA 1
ATOM 1845 C C . GLN A 1 227 ? -13.422 22.633 9.503 1.00 68.19 227 GLN A C 1
ATOM 1847 O O . GLN A 1 227 ? -12.649 23.168 10.294 1.00 68.19 227 GLN A O 1
ATOM 1852 N N . LEU A 1 228 ? -14.050 21.489 9.785 1.00 56.00 228 LEU A N 1
ATOM 1853 C CA . LEU A 1 228 ? -13.886 20.789 11.059 1.00 56.00 228 LEU A CA 1
ATOM 1854 C C . LEU A 1 228 ? -12.417 20.418 11.318 1.00 56.00 228 LEU A C 1
ATOM 1856 O O . LEU A 1 228 ? -11.886 20.689 12.396 1.00 56.00 228 LEU A O 1
ATOM 1860 N N . ILE A 1 229 ? -11.727 19.867 10.313 1.00 63.84 229 ILE A N 1
ATOM 1861 C CA . ILE A 1 229 ? -10.294 19.543 10.403 1.00 63.84 229 ILE A CA 1
ATOM 1862 C C . ILE A 1 229 ? -9.461 20.803 10.684 1.00 63.84 229 ILE A C 1
ATOM 1864 O O . ILE A 1 229 ? -8.535 20.758 11.497 1.00 63.84 229 ILE A O 1
ATOM 1868 N N . ALA A 1 230 ? -9.780 21.933 10.048 1.00 73.62 230 ALA A N 1
ATOM 1869 C CA . ALA A 1 230 ? -9.092 23.201 10.287 1.00 73.62 230 ALA A CA 1
ATOM 1870 C C . ALA A 1 230 ? -9.310 23.723 11.721 1.00 73.62 230 ALA A C 1
ATOM 1872 O O . ALA A 1 230 ? -8.352 24.156 12.365 1.00 73.62 230 ALA A O 1
ATOM 1873 N N . THR A 1 231 ? -10.533 23.625 12.248 1.00 73.44 231 THR A N 1
ATOM 1874 C CA . THR A 1 231 ? -10.864 24.003 13.631 1.00 73.44 231 THR A CA 1
ATOM 1875 C C . THR A 1 231 ? -10.116 23.138 14.643 1.00 73.44 231 THR A C 1
ATOM 1877 O O . THR A 1 231 ? -9.488 23.670 15.558 1.00 73.44 231 THR A O 1
ATOM 1880 N N . ILE A 1 232 ? -10.087 21.817 14.438 1.00 64.19 232 ILE A N 1
ATOM 1881 C CA . ILE A 1 232 ? -9.344 20.879 15.296 1.00 64.19 232 ILE A CA 1
ATOM 1882 C C . ILE A 1 232 ? -7.840 21.194 15.279 1.00 64.19 232 ILE A C 1
ATOM 1884 O O . ILE A 1 232 ? -7.183 21.148 16.320 1.00 64.19 232 ILE A O 1
ATOM 1888 N N . ARG A 1 233 ? -7.276 21.551 14.116 1.00 72.75 233 ARG A N 1
ATOM 1889 C CA . ARG A 1 233 ? -5.862 21.951 13.999 1.00 72.75 233 ARG A CA 1
ATOM 1890 C C . ARG A 1 233 ? -5.556 23.234 14.772 1.00 72.75 233 ARG A C 1
ATOM 1892 O O . ARG A 1 233 ? -4.569 23.252 15.500 1.00 72.75 233 ARG A O 1
ATOM 1899 N N . LYS A 1 234 ? -6.413 24.259 14.677 1.00 73.44 234 LYS A N 1
ATOM 1900 C CA . LYS A 1 234 ? -6.272 25.496 15.467 1.00 73.44 234 LYS A CA 1
ATOM 1901 C C . LYS A 1 234 ? -6.349 25.223 16.969 1.00 73.44 234 LYS A C 1
ATOM 1903 O O . LYS A 1 234 ? -5.520 25.712 17.720 1.00 73.44 234 LYS A O 1
ATOM 1908 N N . GLN A 1 235 ? -7.296 24.407 17.424 1.00 68.81 235 GLN A N 1
ATOM 1909 C CA . GLN A 1 235 ? -7.417 24.078 18.852 1.00 68.81 235 GLN A CA 1
ATOM 1910 C C . GLN A 1 235 ? -6.190 23.336 19.403 1.00 68.81 235 GLN A C 1
ATOM 1912 O O . GLN A 1 235 ? -5.863 23.484 20.578 1.00 68.81 235 GLN A O 1
ATOM 1917 N N . ARG A 1 236 ? -5.489 22.563 18.564 1.00 61.28 236 ARG A N 1
ATOM 1918 C CA . ARG A 1 236 ? -4.234 21.897 18.941 1.00 61.28 236 ARG A CA 1
ATOM 1919 C C . ARG A 1 236 ? -3.045 22.854 19.032 1.00 61.28 236 ARG A C 1
ATOM 1921 O O . ARG A 1 236 ? -2.214 22.641 19.903 1.00 61.28 236 ARG A O 1
ATOM 1928 N N . SER A 1 237 ? -2.980 23.904 18.209 1.00 62.38 237 SER A N 1
ATOM 1929 C CA . SER A 1 237 ? -1.885 24.888 18.268 1.00 62.38 237 SER A CA 1
ATOM 1930 C C . SER A 1 237 ? -1.954 25.832 19.474 1.00 62.38 237 SER A C 1
ATOM 1932 O O . SER A 1 237 ? -0.966 26.479 19.775 1.00 62.38 237 SER A O 1
ATOM 1934 N N . PHE A 1 238 ? -3.097 25.924 20.163 1.00 51.25 238 PHE A N 1
ATOM 1935 C CA . PHE A 1 238 ? -3.247 26.704 21.404 1.00 51.25 238 PHE A CA 1
ATOM 1936 C C . PHE A 1 238 ? -2.910 25.914 22.681 1.00 51.25 238 PHE A C 1
ATOM 1938 O O . PHE A 1 238 ? -2.986 26.464 23.774 1.00 51.25 238 PHE A O 1
ATOM 1945 N N . ARG A 1 239 ? -2.604 24.614 22.568 1.00 49.44 239 ARG A N 1
ATOM 1946 C CA . ARG A 1 239 ? -2.304 23.726 23.709 1.00 49.44 239 ARG A CA 1
ATOM 1947 C C . ARG A 1 239 ? -0.830 23.303 23.786 1.00 49.44 239 ARG A C 1
ATOM 1949 O O . ARG A 1 239 ? -0.501 22.429 24.584 1.00 49.44 239 ARG A O 1
ATOM 1956 N N . THR A 1 240 ? 0.015 23.899 22.953 1.00 46.12 240 THR A N 1
ATOM 1957 C CA . THR A 1 240 ? 1.484 23.820 22.971 1.00 46.12 240 THR A CA 1
ATOM 1958 C C . THR A 1 240 ? 2.029 25.183 23.328 1.00 46.12 240 THR A C 1
ATOM 1960 O O . THR A 1 240 ? 2.936 25.236 24.179 1.00 46.12 240 THR A O 1
#

pLDDT: mean 72.0, std 17.29, range [42.81, 97.75]

Sequence (240 aa):
MLPDVVHAFRKNNLIIYLLMLFTLISTAKFDFKNICFLLFCDILRYWSTDSTSKMRYPFKETQQFWWLGKILFHGRFQRFMSGYKHAGQSNLTGYLNPATARINFALPSHIHINEHPIDLKIPDIKGPGIFHEMIQLISSQKKNSYVLTFDGKKLAPGLTDEAGDIDLLGYGPEPLHQQHEQYTKSKEIISKITGYLQGSSKSDNYIKNALLDVSHRVSKSIRDLRQLIATIRKQRSFRT

Organism: Mytilus edulis (NCBI:txid6550)

Secondary structure (DSSP, 8-state):
-HHHHHHHHHHTT-HHHHHHHHHHHHTT---TT-HHHHHHHHHHHHHHSS-GGG-----HHHHHHHHHHHHHHHHHHHHHHHEE--TTTTSSTT---GGG-EESS-PPPHHHHHHS--S-------SS---HHHHHHHHH-TT--EEE-TTSS-EEEPSSTT---B--TT-SSTTHHHHHHHHHHHHHHHHHHHHHHTT----HHHHHHHHHHHHHHHHHHHHHHHHHHHHHHHHHHT--

Radius of gyration: 26.56 Å; chains: 1; bounding box: 63×55×64 Å